Protein AF-A0A7S4CKD8-F1 (afdb_monomer)

Foldseek 3Di:
DVVVVVVVLVPDPLVVQLVVLVVPDDPDDALLLVLLSVLLVVLVVDFALEEEEEDAPQPSLVSNLSSRHNAAYEYEYQDVVNQVVQVVGPRYHYDHDVDLADDPPDDPDDDPPDNPPPPPDDDDDDPVVSVVVSVLSSLVVCVVVVSDDQFGKYWYWADPCPDDPDGRRNDIDIDGHD

Nearest PDB structures (foldseek):
  6wp6-assembly1_C-2  TM=9.379E-01  e=6.623E-12  Homo sapiens
  3ma8-assembly1_B-2  TM=9.563E-01  e=5.735E-11  Cryptosporidium parvum Iowa II
  7z4n-assembly1_A  TM=9.437E-01  e=1.130E-10  Plasmodium falciparum 3D7
  3hqo-assembly1_K  TM=9.126E-01  e=6.100E-11  Leishmania mexicana
  3srk-assembly1_B-2  TM=8.610E-01  e=1.279E-10  Leishmania mexicana

Solvent-accessible surface area (backbone atoms only — not comparable to full-atom values): 10576 Å² total; per-residue (Å²): 111,67,67,61,51,53,55,55,57,73,72,49,63,34,68,64,52,26,52,53,51,60,71,70,50,72,82,83,69,53,64,34,47,50,46,24,53,47,55,45,49,49,57,72,76,48,86,47,33,32,35,40,35,52,42,90,82,49,61,56,61,50,40,34,46,71,42,40,55,87,49,48,29,41,33,41,26,65,47,73,69,45,44,61,57,38,58,76,41,74,64,42,44,58,43,83,34,92,39,73,82,50,88,75,92,75,78,80,95,80,85,92,77,72,86,78,76,69,86,77,81,85,82,89,83,59,76,72,62,28,54,55,52,45,52,52,52,50,53,51,51,34,41,76,71,66,56,38,57,75,69,34,32,31,40,37,39,29,48,84,66,90,77,74,90,64,92,51,45,72,42,79,46,81,44,68,38,116

InterPro domains:
  IPR001697 Pyruvate kinase [PTHR11817] (1-156)
  IPR015795 Pyruvate kinase, C-terminal [PF02887] (33-161)
  IPR036918 Pyruvate kinase, C-terminal domain superfamily [G3DSA:3.40.1380.20] (1-178)
  IPR036918 Pyruvate kinase, C-terminal domain superfamily [SSF52935] (22-177)

Secondary structure (DSSP, 8-state):
-HHHHHHHHHT--HHHHHHHHHHHSPSSPPHHHHHHHHHHHHHHHS-EEEEEEE-SSSHHHHHHHHT--SS-EEEEES-HHHHHHHTTSTTEEEEE-SSTT-------S--SS-TTSSSS----S-HHHHHHHHHHHHHHHHHHTTS--TT-EEEEEE-S-TTSSS----EEEEEE--

pLDDT: mean 79.97, std 19.88, range [31.14, 96.25]

Sequence (178 aa):
MADVAHEAESLAQNEAIWRYMKDSTPRPVTSTEAMASSAVALSFDDEFGMIVVISETGDTERFVAKYRPRIPVLIVTDQPYIYRQAVFRKGLRPMLVDSFGATLADKGASFMGDLKAMRRKSSMGGQQLKVNTVLQSACREGKELSLVKPGDKVIAIYDSDLSDGVEEATTLRVITVE

Radius of gyration: 16.49 Å; Cα contacts (8 Å, |Δi|>4): 262; chains: 1; bounding box: 41×39×45 Å

Organism: NCBI:txid73025

Structure (mmCIF, N/CA/C/O backbone):
data_AF-A0A7S4CKD8-F1
#
_entry.id   AF-A0A7S4CKD8-F1
#
loop_
_atom_site.group_PDB
_atom_site.id
_atom_site.type_symbol
_atom_site.label_atom_id
_atom_site.label_alt_id
_atom_site.label_comp_id
_atom_site.label_asym_id
_atom_site.label_entity_id
_atom_site.label_seq_id
_atom_site.pdbx_PDB_ins_code
_atom_site.Cartn_x
_atom_site.Cartn_y
_atom_site.Cartn_z
_atom_site.occupancy
_atom_site.B_iso_or_equiv
_atom_site.auth_seq_id
_atom_site.auth_comp_id
_atom_site.auth_asym_id
_atom_site.auth_atom_id
_atom_site.pdbx_PDB_model_num
ATOM 1 N N . MET A 1 1 ? -24.899 -1.300 0.437 1.00 87.38 1 MET A N 1
ATOM 2 C CA . MET A 1 1 ? -23.681 -2.150 0.432 1.00 87.38 1 MET A CA 1
ATOM 3 C C . MET A 1 1 ? -22.444 -1.343 0.804 1.00 87.38 1 MET A C 1
ATOM 5 O O . MET A 1 1 ? -21.742 -1.787 1.698 1.00 87.38 1 MET A O 1
ATOM 9 N N . ALA A 1 2 ? -22.204 -0.177 0.189 1.00 90.25 2 ALA A N 1
ATOM 10 C CA . ALA A 1 2 ? -21.056 0.679 0.514 1.00 90.25 2 ALA A CA 1
ATOM 11 C C . ALA A 1 2 ? -20.988 1.081 2.003 1.00 90.25 2 ALA A C 1
ATOM 13 O O . ALA A 1 2 ? -19.959 0.862 2.627 1.00 90.25 2 ALA A O 1
ATOM 14 N N . ASP A 1 3 ? -22.092 1.550 2.593 1.00 94.75 3 ASP A N 1
ATOM 15 C CA . ASP A 1 3 ? -22.102 1.999 4.000 1.00 94.75 3 ASP A CA 1
ATOM 16 C C . ASP A 1 3 ? -21.787 0.865 4.982 1.00 94.75 3 ASP A C 1
ATOM 18 O O . ASP A 1 3 ? -20.996 1.019 5.903 1.00 94.75 3 ASP A O 1
ATOM 22 N N . VAL A 1 4 ? -22.340 -0.325 4.729 1.00 95.81 4 VAL A N 1
ATOM 23 C CA . VAL A 1 4 ? -22.068 -1.520 5.542 1.00 95.81 4 VAL A CA 1
ATOM 24 C C . VAL A 1 4 ? -20.593 -1.915 5.457 1.00 95.81 4 VAL A C 1
ATOM 26 O O . VAL A 1 4 ? -20.004 -2.295 6.464 1.00 95.81 4 VAL A O 1
ATOM 29 N N . ALA A 1 5 ? -19.990 -1.821 4.268 1.00 91.38 5 ALA A N 1
ATOM 30 C CA . ALA A 1 5 ? -18.566 -2.087 4.098 1.00 91.38 5 ALA A CA 1
ATOM 31 C C . ALA A 1 5 ? -17.714 -1.042 4.829 1.00 91.38 5 ALA A C 1
ATOM 33 O O . ALA A 1 5 ? -16.760 -1.417 5.500 1.00 91.38 5 ALA A O 1
ATOM 34 N N . HIS A 1 6 ? -18.089 0.237 4.763 1.00 90.50 6 HIS A N 1
ATOM 35 C CA . HIS A 1 6 ? -17.386 1.308 5.464 1.00 90.50 6 HIS A CA 1
ATOM 36 C C . HIS A 1 6 ? -17.388 1.103 6.988 1.00 90.50 6 HIS A C 1
ATOM 38 O O . HIS A 1 6 ? -16.331 1.138 7.616 1.00 90.50 6 HIS A O 1
ATOM 44 N N . GLU A 1 7 ? -18.549 0.794 7.571 1.00 93.62 7 GLU A N 1
ATOM 45 C CA . GLU A 1 7 ? -18.669 0.506 9.006 1.00 93.62 7 GLU A CA 1
ATOM 46 C C . GLU A 1 7 ? -17.885 -0.751 9.408 1.00 93.62 7 GLU A C 1
ATOM 48 O O . GLU A 1 7 ? -17.152 -0.759 10.399 1.00 93.62 7 GLU A O 1
ATOM 53 N N . ALA A 1 8 ? -17.968 -1.814 8.602 1.00 92.25 8 ALA A N 1
ATOM 54 C CA . ALA A 1 8 ? -17.211 -3.039 8.844 1.00 92.25 8 ALA A CA 1
ATOM 55 C C . ALA A 1 8 ? -15.690 -2.810 8.782 1.00 92.25 8 ALA A C 1
ATOM 57 O O . ALA A 1 8 ? -14.936 -3.433 9.531 1.00 92.25 8 ALA A O 1
ATOM 58 N N . GLU A 1 9 ? -15.224 -1.921 7.903 1.00 88.75 9 GLU A N 1
ATOM 59 C CA . GLU A 1 9 ? -13.812 -1.560 7.793 1.00 88.75 9 GLU A CA 1
ATOM 60 C C . GLU A 1 9 ? -13.323 -0.711 8.966 1.00 88.75 9 GLU A C 1
ATOM 62 O O . GLU A 1 9 ? -12.199 -0.923 9.421 1.00 88.75 9 GLU A O 1
ATOM 67 N N . SER A 1 10 ? -14.167 0.184 9.484 1.00 87.81 10 SER A N 1
ATOM 68 C CA . SER A 1 10 ? -13.874 1.016 10.657 1.00 87.81 10 SER A CA 1
ATOM 69 C C . SER A 1 10 ? -13.661 0.183 11.928 1.00 87.81 10 SER A C 1
ATOM 71 O O . SER A 1 10 ? -12.806 0.491 12.757 1.00 87.81 10 SER A O 1
ATOM 73 N N . LEU A 1 11 ? -14.392 -0.930 12.052 1.00 91.06 11 LEU A N 1
ATOM 74 C CA . LEU A 1 11 ? -14.300 -1.854 13.187 1.00 91.06 11 LEU A CA 1
ATOM 75 C C . LEU A 1 11 ? -13.180 -2.900 13.051 1.00 91.06 11 LEU A C 1
ATOM 77 O O . LEU A 1 11 ? -12.908 -3.644 13.998 1.00 91.06 11 LEU A O 1
ATOM 81 N N . ALA A 1 12 ? -12.530 -2.999 11.889 1.00 89.19 12 ALA A N 1
ATOM 82 C CA . ALA A 1 12 ? -11.516 -4.017 11.647 1.00 89.19 12 ALA A CA 1
ATOM 83 C C . ALA A 1 12 ? -10.226 -3.742 12.441 1.00 89.19 12 ALA A C 1
ATOM 85 O O . ALA A 1 12 ? -9.605 -2.685 12.325 1.00 89.19 12 ALA A O 1
ATOM 86 N N . GLN A 1 13 ? -9.755 -4.742 13.191 1.00 92.25 13 GLN A N 1
ATOM 87 C CA . GLN A 1 13 ? -8.484 -4.681 13.922 1.00 92.25 13 GLN A CA 1
ATOM 88 C C . GLN A 1 13 ? -7.288 -4.903 12.978 1.00 92.25 13 GLN A C 1
ATOM 90 O O . GLN A 1 13 ? -6.647 -5.955 12.992 1.00 92.25 13 GLN A O 1
ATOM 95 N N . ASN A 1 14 ? -6.992 -3.908 12.135 1.00 92.19 14 ASN A N 1
ATOM 96 C CA . ASN A 1 14 ? -5.958 -3.998 11.094 1.00 92.19 14 ASN A CA 1
ATOM 97 C C . ASN A 1 14 ? -4.566 -4.348 11.652 1.00 92.19 14 ASN A C 1
ATOM 99 O O . ASN A 1 14 ? -3.839 -5.123 11.041 1.00 92.19 14 ASN A O 1
ATOM 103 N N . GLU A 1 15 ? -4.221 -3.857 12.842 1.00 93.25 15 GLU A N 1
ATOM 104 C CA . GLU A 1 15 ? -2.929 -4.124 13.486 1.00 93.25 15 GLU A CA 1
ATOM 105 C C . GLU A 1 15 ? -2.762 -5.605 13.878 1.00 93.25 15 GLU A C 1
ATOM 107 O O . GLU A 1 15 ? -1.714 -6.209 13.644 1.00 93.25 15 GLU A O 1
ATOM 112 N N . ALA A 1 16 ? -3.813 -6.227 14.424 1.00 94.75 16 ALA A N 1
ATOM 113 C CA . ALA A 1 16 ? -3.809 -7.652 14.755 1.00 94.75 16 ALA A CA 1
ATOM 114 C C . ALA A 1 16 ? -3.737 -8.517 13.487 1.00 94.75 16 ALA A C 1
ATOM 116 O O . ALA A 1 16 ? -2.989 -9.496 13.443 1.00 94.75 16 ALA A O 1
ATOM 117 N N . ILE A 1 17 ? -4.466 -8.120 12.437 1.00 94.06 17 ILE A N 1
ATOM 118 C CA . ILE A 1 17 ? -4.430 -8.785 11.129 1.00 94.06 17 ILE A CA 1
ATOM 119 C C . ILE A 1 17 ? -3.023 -8.704 10.531 1.00 94.06 17 ILE A C 1
ATOM 121 O O . ILE A 1 17 ? -2.496 -9.717 10.079 1.00 94.06 17 ILE A O 1
ATOM 125 N N . TRP A 1 18 ? -2.392 -7.530 10.561 1.00 95.44 18 TRP A N 1
ATOM 126 C CA . TRP A 1 18 ? -1.032 -7.341 10.067 1.00 95.44 18 TRP A CA 1
ATOM 127 C C . TRP A 1 18 ? -0.026 -8.250 10.781 1.00 95.44 18 TRP A C 1
ATOM 129 O O . TRP A 1 18 ? 0.727 -8.956 10.108 1.00 95.44 18 TRP A O 1
ATOM 139 N N . ARG A 1 19 ? -0.053 -8.293 12.123 1.00 95.62 19 ARG A N 1
ATOM 140 C CA . ARG A 1 19 ? 0.822 -9.176 12.917 1.00 95.62 19 ARG A CA 1
ATOM 141 C C . ARG A 1 19 ? 0.645 -10.638 12.518 1.00 95.62 19 ARG A C 1
ATOM 143 O O . ARG A 1 19 ? 1.618 -11.303 12.180 1.00 95.62 19 ARG A O 1
ATOM 150 N N . TYR A 1 20 ? -0.601 -11.102 12.454 1.00 96.25 20 TYR A N 1
ATOM 151 C CA . TYR A 1 20 ? -0.917 -12.472 12.053 1.00 96.25 20 TYR A CA 1
ATOM 152 C C . TYR A 1 20 ? -0.426 -12.802 10.632 1.00 96.25 20 TYR A C 1
ATOM 154 O O . TYR A 1 20 ? 0.161 -13.861 10.393 1.00 96.25 20 TYR A O 1
ATOM 162 N N . MET A 1 21 ? -0.624 -11.889 9.678 1.00 95.19 21 MET A N 1
ATOM 163 C CA . MET A 1 21 ? -0.157 -12.066 8.300 1.00 95.19 21 MET A CA 1
ATOM 164 C C . MET A 1 21 ? 1.372 -12.099 8.221 1.00 95.19 21 MET A C 1
ATOM 166 O O . MET A 1 21 ? 1.921 -12.891 7.465 1.00 95.19 21 MET A O 1
ATOM 170 N N . LYS A 1 22 ? 2.069 -11.276 9.009 1.00 94.25 22 LYS A N 1
ATOM 171 C CA . LYS A 1 22 ? 3.536 -11.243 9.058 1.00 94.25 22 LYS A CA 1
ATOM 172 C C . LYS A 1 22 ? 4.132 -12.493 9.714 1.00 94.25 22 LYS A C 1
ATOM 174 O O . LYS A 1 22 ? 5.155 -12.998 9.255 1.00 94.25 22 LYS A O 1
ATOM 179 N N . ASP A 1 23 ? 3.488 -13.029 10.743 1.00 95.25 23 ASP A N 1
ATOM 180 C CA . ASP A 1 23 ? 3.958 -14.243 11.419 1.00 95.25 23 ASP A CA 1
ATOM 181 C C . ASP A 1 23 ? 3.694 -15.513 10.599 1.00 95.25 23 ASP A C 1
ATOM 183 O O . ASP A 1 23 ? 4.484 -16.454 10.639 1.00 95.25 23 ASP A O 1
ATOM 187 N N . SER A 1 24 ? 2.618 -15.529 9.806 1.00 95.69 24 SER A N 1
ATOM 188 C CA . SER A 1 24 ? 2.280 -16.648 8.915 1.00 95.69 24 SER A CA 1
ATOM 189 C C . SER A 1 24 ? 3.055 -16.654 7.593 1.00 95.69 24 SER A C 1
ATOM 191 O O . SER A 1 24 ? 2.992 -17.642 6.857 1.00 95.69 24 SER A O 1
ATOM 193 N N . THR A 1 25 ? 3.802 -15.592 7.266 1.00 94.31 25 THR A N 1
ATOM 194 C CA . THR A 1 25 ? 4.612 -15.571 6.042 1.00 94.31 25 THR A CA 1
ATOM 195 C C . THR A 1 25 ? 5.861 -16.451 6.134 1.00 94.31 25 THR A C 1
ATOM 197 O O . THR A 1 25 ? 6.635 -16.312 7.085 1.00 94.31 25 THR A O 1
ATOM 200 N N . PRO A 1 26 ? 6.106 -17.329 5.138 1.00 92.69 26 PRO A N 1
ATOM 201 C CA . PRO A 1 26 ? 7.317 -18.137 5.092 1.00 92.69 26 PRO A CA 1
ATOM 202 C C . PRO A 1 26 ? 8.546 -17.243 4.889 1.00 92.69 26 PRO A C 1
ATOM 204 O O . PRO A 1 26 ? 8.503 -16.261 4.152 1.00 92.69 26 PRO A O 1
ATOM 207 N N . ARG A 1 27 ? 9.653 -17.591 5.551 1.00 92.81 27 ARG A N 1
ATOM 208 C CA . ARG A 1 27 ? 10.937 -16.881 5.449 1.00 92.81 27 ARG A CA 1
ATOM 209 C C . ARG A 1 27 ? 11.884 -17.682 4.544 1.00 92.81 27 ARG A C 1
ATOM 211 O O . ARG A 1 27 ? 11.888 -18.908 4.663 1.00 92.81 27 ARG A O 1
ATOM 218 N N . PRO A 1 28 ? 12.712 -17.043 3.697 1.00 92.44 28 PRO A N 1
ATOM 219 C CA . PRO A 1 28 ? 12.948 -15.599 3.568 1.00 92.44 28 PRO A CA 1
ATOM 220 C C . PRO A 1 28 ? 11.877 -14.871 2.737 1.00 92.44 28 PRO A C 1
ATOM 222 O O . PRO A 1 28 ? 11.323 -15.437 1.800 1.00 92.44 28 PRO A O 1
ATOM 225 N N . VAL A 1 29 ? 11.611 -13.609 3.082 1.00 91.75 29 VAL A N 1
ATOM 226 C CA . VAL A 1 29 ? 10.707 -12.726 2.323 1.00 91.75 29 VAL A CA 1
ATOM 227 C C . VAL A 1 29 ? 11.458 -12.016 1.196 1.00 91.75 29 VAL A C 1
ATOM 229 O O . VAL A 1 29 ? 12.668 -11.802 1.292 1.00 91.75 29 VAL A O 1
ATOM 232 N N . THR A 1 30 ? 10.737 -11.642 0.139 1.00 91.19 30 THR A N 1
ATOM 233 C CA . THR A 1 30 ? 11.280 -10.820 -0.957 1.00 91.19 30 THR A CA 1
ATOM 234 C C . THR A 1 30 ? 11.525 -9.378 -0.496 1.00 91.19 30 THR A C 1
ATOM 236 O O . THR A 1 30 ? 10.930 -8.929 0.486 1.00 91.19 30 THR A O 1
ATOM 239 N N . SER A 1 31 ? 12.402 -8.641 -1.186 1.00 89.94 31 SER A N 1
ATOM 240 C CA . SER A 1 31 ? 12.687 -7.225 -0.895 1.00 89.94 31 SER A CA 1
ATOM 241 C C . SER A 1 31 ? 11.413 -6.375 -0.955 1.00 89.94 31 SER A C 1
ATOM 243 O O . SER A 1 31 ? 11.102 -5.658 -0.005 1.00 89.94 31 SER A O 1
ATOM 245 N N . THR A 1 32 ? 10.618 -6.547 -2.012 1.00 90.81 32 THR A N 1
ATOM 246 C CA . THR A 1 32 ? 9.318 -5.887 -2.208 1.00 90.81 32 THR A CA 1
ATOM 247 C C . THR A 1 32 ? 8.344 -6.162 -1.067 1.00 90.81 32 THR A C 1
ATOM 249 O O . THR A 1 32 ? 7.731 -5.241 -0.524 1.00 90.81 32 THR A O 1
ATOM 252 N N . GLU A 1 33 ? 8.226 -7.421 -0.646 1.00 92.88 33 GLU A N 1
ATOM 253 C CA . GLU A 1 33 ? 7.362 -7.817 0.464 1.00 92.88 33 GLU A CA 1
ATOM 254 C C . GLU A 1 33 ? 7.853 -7.269 1.810 1.00 92.88 33 GLU A C 1
ATOM 256 O O . GLU A 1 33 ? 7.046 -6.795 2.614 1.00 92.88 33 GLU A O 1
ATOM 261 N N . ALA A 1 34 ? 9.168 -7.277 2.051 1.00 93.12 34 ALA A N 1
ATOM 262 C CA . ALA A 1 34 ? 9.765 -6.702 3.253 1.00 93.12 34 ALA A CA 1
ATOM 263 C C . ALA A 1 34 ? 9.501 -5.190 3.344 1.00 93.12 34 ALA A C 1
ATOM 265 O O . ALA A 1 34 ? 9.157 -4.679 4.415 1.00 93.12 34 ALA A O 1
ATOM 266 N N . MET A 1 35 ? 9.595 -4.483 2.217 1.00 93.44 35 MET A N 1
ATOM 267 C CA . MET A 1 35 ? 9.328 -3.047 2.116 1.00 93.44 35 MET A CA 1
ATOM 268 C C . MET A 1 35 ? 7.849 -2.727 2.313 1.00 93.44 35 MET A C 1
ATOM 270 O O . MET A 1 35 ? 7.512 -1.855 3.114 1.00 93.44 35 MET A O 1
ATOM 274 N N . ALA A 1 36 ? 6.956 -3.493 1.684 1.00 93.75 36 ALA A N 1
ATOM 275 C CA . ALA A 1 36 ? 5.518 -3.376 1.898 1.00 93.75 36 ALA A CA 1
ATOM 276 C C . ALA A 1 36 ? 5.134 -3.643 3.363 1.00 93.75 36 ALA A C 1
ATOM 278 O O . ALA A 1 36 ? 4.382 -2.870 3.959 1.00 93.75 36 ALA A O 1
ATOM 279 N N . SER A 1 37 ? 5.692 -4.691 3.983 1.00 94.56 37 SER A N 1
ATOM 280 C CA . SER A 1 37 ? 5.460 -4.979 5.403 1.00 94.56 37 SER A CA 1
ATOM 281 C C . SER A 1 37 ? 5.935 -3.841 6.302 1.00 94.56 37 SER A C 1
ATOM 283 O O . SER A 1 37 ? 5.312 -3.613 7.340 1.00 94.56 37 SER A O 1
ATOM 285 N N . SER A 1 38 ? 7.042 -3.188 5.952 1.00 94.25 38 SER A N 1
ATOM 286 C CA . SER A 1 38 ? 7.630 -2.101 6.739 1.00 94.25 38 SER A CA 1
ATOM 287 C C . SER A 1 38 ? 6.836 -0.806 6.584 1.00 94.25 38 SER A C 1
ATOM 289 O O . SER A 1 38 ? 6.566 -0.140 7.575 1.00 94.25 38 SER A O 1
ATOM 291 N N . ALA A 1 39 ? 6.364 -0.491 5.377 1.00 94.56 39 ALA A N 1
ATOM 292 C CA . ALA A 1 39 ? 5.480 0.648 5.142 1.00 94.56 39 ALA A CA 1
ATOM 293 C C . ALA A 1 39 ? 4.158 0.525 5.911 1.00 94.56 39 ALA A C 1
ATOM 295 O O . ALA A 1 39 ? 3.696 1.489 6.518 1.00 94.56 39 ALA A O 1
ATOM 296 N N . VAL A 1 40 ? 3.567 -0.672 5.944 1.00 94.94 40 VAL A N 1
ATOM 297 C CA . VAL A 1 40 ? 2.355 -0.904 6.738 1.00 94.94 40 VAL A CA 1
ATOM 298 C C . VAL A 1 40 ? 2.651 -0.852 8.241 1.00 94.94 40 VAL A C 1
ATOM 300 O O . VAL A 1 40 ? 1.837 -0.314 8.984 1.00 94.94 40 VAL A O 1
ATOM 303 N N . ALA A 1 41 ? 3.820 -1.315 8.695 1.00 94.69 41 ALA A N 1
ATOM 304 C CA . ALA A 1 41 ? 4.233 -1.163 10.094 1.00 94.69 41 ALA A CA 1
ATOM 305 C C . ALA A 1 41 ? 4.298 0.316 10.510 1.00 94.69 41 ALA A C 1
ATOM 307 O O . ALA A 1 41 ? 3.684 0.697 11.500 1.00 94.69 41 ALA A O 1
ATOM 308 N N . LEU A 1 42 ? 4.931 1.158 9.686 1.00 93.94 42 LEU A N 1
ATOM 309 C CA . LEU A 1 42 ? 5.011 2.599 9.932 1.00 93.94 42 LEU A CA 1
ATOM 310 C C . LEU A 1 42 ? 3.625 3.243 10.036 1.00 93.94 42 LEU A C 1
ATOM 312 O O . LEU A 1 42 ? 3.421 4.100 10.886 1.00 93.94 42 LEU A O 1
ATOM 316 N N . SER A 1 43 ? 2.649 2.789 9.240 1.00 92.06 43 SER A N 1
ATOM 317 C CA . SER A 1 43 ? 1.268 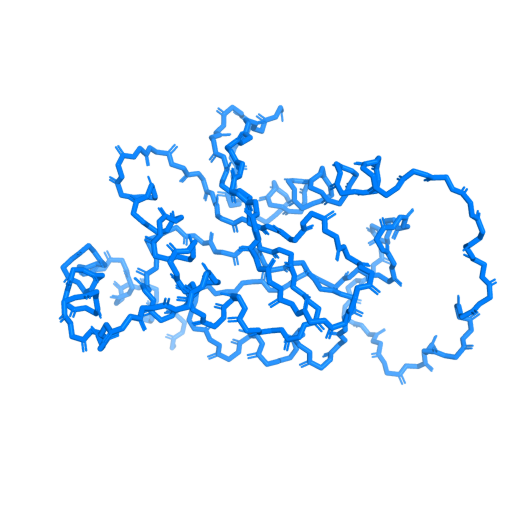3.289 9.333 1.00 92.06 43 SER A CA 1
ATOM 318 C C . SER A 1 43 ? 0.577 3.017 10.677 1.00 92.06 43 SER A C 1
ATOM 320 O O . SER A 1 43 ? -0.458 3.620 10.955 1.00 92.06 43 SER A O 1
ATOM 322 N N . PHE A 1 44 ? 1.113 2.098 11.488 1.00 92.44 44 PHE A N 1
ATOM 323 C CA . PHE A 1 44 ? 0.649 1.845 12.852 1.00 92.44 44 PHE A CA 1
ATOM 324 C C . PHE A 1 44 ? 1.464 2.597 13.909 1.00 92.44 44 PHE A C 1
ATOM 326 O O . PHE A 1 44 ? 0.920 2.889 14.971 1.00 92.44 44 PHE A O 1
ATOM 333 N N . ASP A 1 45 ? 2.735 2.897 13.629 1.00 91.12 45 ASP A N 1
ATOM 334 C CA . ASP A 1 45 ? 3.647 3.536 14.583 1.00 91.12 45 ASP A CA 1
ATOM 335 C C . ASP A 1 45 ? 3.390 5.046 14.739 1.00 91.12 45 ASP A C 1
ATOM 337 O O . ASP A 1 45 ? 3.550 5.584 15.833 1.00 91.12 45 ASP A O 1
ATOM 341 N N . ASP A 1 46 ? 3.004 5.734 13.660 1.00 90.06 46 ASP A N 1
ATOM 342 C CA . ASP A 1 46 ? 2.774 7.186 13.642 1.00 90.06 46 ASP A CA 1
ATOM 343 C C . ASP A 1 46 ? 1.517 7.548 12.829 1.00 90.06 46 ASP A C 1
ATOM 345 O O . ASP A 1 46 ? 0.971 6.738 12.074 1.00 90.06 46 ASP A O 1
ATOM 349 N N . GLU A 1 47 ? 1.048 8.785 12.978 1.00 88.75 47 GLU A N 1
ATOM 350 C CA . GLU A 1 47 ? -0.098 9.308 12.236 1.00 88.75 47 GLU A CA 1
ATOM 351 C C . GLU A 1 47 ? 0.318 9.690 10.808 1.00 88.75 47 GLU A C 1
ATOM 353 O O . GLU A 1 47 ? 0.830 10.778 10.531 1.00 88.75 47 GLU A O 1
ATOM 358 N N . PHE A 1 48 ? 0.085 8.764 9.881 1.00 92.31 48 PHE A N 1
ATOM 359 C CA . PHE A 1 48 ? 0.224 8.984 8.444 1.00 92.31 48 PHE A CA 1
ATOM 360 C C . PHE A 1 48 ? -1.147 9.180 7.790 1.00 92.31 48 PHE A C 1
ATOM 362 O O . PHE A 1 48 ? -2.114 8.507 8.136 1.00 92.31 48 PHE A O 1
ATOM 369 N N . GLY A 1 49 ? -1.231 10.072 6.804 1.00 90.38 49 GLY A N 1
ATOM 370 C CA . GLY A 1 49 ? -2.467 10.315 6.056 1.00 90.38 49 GLY A CA 1
ATOM 371 C C . GLY A 1 49 ? -2.724 9.270 4.966 1.00 90.38 49 GLY A C 1
ATOM 372 O O . GLY A 1 49 ? -3.850 8.812 4.784 1.00 90.38 49 GLY A O 1
ATOM 373 N N . MET A 1 50 ? -1.681 8.862 4.235 1.00 93.12 50 MET A N 1
ATOM 374 C CA . MET A 1 50 ? -1.789 7.840 3.187 1.00 93.12 50 MET A CA 1
ATOM 375 C C . MET A 1 50 ? -0.458 7.132 2.911 1.00 93.12 50 MET A C 1
ATOM 377 O O . MET A 1 50 ? 0.615 7.618 3.283 1.00 93.12 50 MET A O 1
ATOM 381 N N . ILE A 1 51 ? -0.536 6.008 2.195 1.00 94.94 51 ILE A N 1
ATOM 382 C CA . ILE A 1 51 ? 0.616 5.366 1.546 1.00 94.94 51 ILE A CA 1
ATOM 383 C C . ILE A 1 51 ? 0.518 5.623 0.043 1.00 94.94 51 ILE A C 1
ATOM 385 O O . ILE A 1 51 ? -0.513 5.346 -0.555 1.00 94.94 51 ILE A O 1
ATOM 389 N N . VAL A 1 52 ? 1.585 6.113 -0.572 1.00 93.81 52 VAL A N 1
ATOM 390 C CA . VAL A 1 52 ? 1.743 6.241 -2.020 1.00 93.81 52 VAL A CA 1
ATOM 391 C C . VAL A 1 52 ? 2.623 5.095 -2.505 1.00 93.81 52 VAL A C 1
ATOM 393 O O . VAL A 1 52 ? 3.735 4.913 -2.015 1.00 93.81 52 VAL A O 1
ATOM 396 N N . VAL A 1 53 ? 2.142 4.324 -3.472 1.00 92.25 53 VAL A N 1
ATOM 397 C CA . VAL A 1 53 ? 2.891 3.232 -4.101 1.00 92.25 53 VAL A CA 1
ATOM 398 C C . VAL A 1 53 ? 3.010 3.529 -5.583 1.00 92.25 53 VAL A C 1
ATOM 400 O O . VAL A 1 53 ? 1.995 3.689 -6.251 1.00 92.25 53 VAL A O 1
ATOM 403 N N . ILE A 1 54 ? 4.228 3.599 -6.104 1.00 88.75 54 ILE A N 1
ATOM 404 C CA . ILE A 1 54 ? 4.469 3.691 -7.546 1.00 88.75 54 ILE A CA 1
ATOM 405 C C . ILE A 1 54 ? 4.770 2.279 -8.049 1.00 88.75 54 ILE A C 1
ATOM 407 O O . ILE A 1 54 ? 5.690 1.645 -7.537 1.00 88.75 54 ILE A O 1
ATOM 411 N N . SER A 1 55 ? 3.976 1.777 -9.000 1.00 85.00 55 SER A N 1
ATOM 412 C CA . SER A 1 55 ? 4.065 0.390 -9.480 1.00 85.00 55 SER A CA 1
ATOM 413 C C . SER A 1 55 ? 3.837 0.287 -10.994 1.00 85.00 55 SER A C 1
ATOM 415 O O . SER A 1 55 ? 2.896 0.879 -11.534 1.00 85.00 55 SER A O 1
ATOM 417 N N . GLU A 1 56 ? 4.692 -0.486 -11.673 1.00 81.81 56 GLU A N 1
ATOM 418 C CA . GLU A 1 56 ? 4.662 -0.723 -13.131 1.00 81.81 56 GLU A CA 1
ATOM 419 C C . GLU A 1 56 ? 4.136 -2.114 -13.513 1.00 81.81 56 GLU A C 1
ATOM 421 O O . GLU A 1 56 ? 3.708 -2.335 -14.646 1.00 81.81 56 GLU A O 1
ATOM 426 N N . THR A 1 57 ? 4.156 -3.066 -12.578 1.00 82.69 57 THR A N 1
ATOM 427 C CA . THR A 1 57 ? 3.718 -4.463 -12.741 1.00 82.69 57 THR A CA 1
ATOM 428 C C . THR A 1 57 ? 2.577 -4.838 -11.790 1.00 82.69 57 THR A C 1
ATOM 430 O O . THR A 1 57 ? 1.776 -5.715 -12.117 1.00 82.69 57 THR A O 1
ATOM 433 N N . GLY A 1 58 ? 2.425 -4.131 -10.663 1.00 83.62 58 GLY A N 1
ATOM 434 C CA . GLY A 1 58 ? 1.323 -4.313 -9.714 1.00 83.62 58 GLY A CA 1
ATOM 435 C C . GLY A 1 58 ? 1.603 -5.332 -8.604 1.00 83.62 58 GLY A C 1
ATOM 436 O O . GLY A 1 58 ? 0.660 -5.785 -7.937 1.00 83.62 58 GLY A O 1
ATOM 437 N N . ASP A 1 59 ? 2.869 -5.711 -8.400 1.00 88.31 59 ASP A N 1
ATOM 438 C CA . ASP A 1 59 ? 3.290 -6.627 -7.334 1.00 88.31 59 ASP A CA 1
ATOM 439 C C . ASP A 1 59 ? 3.466 -5.912 -5.988 1.00 88.31 59 ASP A C 1
ATOM 441 O O . ASP A 1 59 ? 2.982 -6.398 -4.961 1.00 88.31 59 ASP A O 1
ATOM 445 N N . THR A 1 60 ? 4.061 -4.717 -5.972 1.00 90.69 60 THR A N 1
ATOM 446 C CA . THR A 1 60 ? 4.293 -3.961 -4.728 1.00 90.69 60 THR A CA 1
ATOM 447 C C . THR A 1 60 ? 2.981 -3.642 -4.010 1.00 90.69 60 THR A C 1
ATOM 449 O O . THR A 1 60 ? 2.804 -3.932 -2.824 1.00 90.69 60 THR A O 1
ATOM 452 N N . GLU A 1 61 ? 2.002 -3.118 -4.744 1.00 91.81 61 GLU A N 1
ATOM 453 C CA . GLU A 1 61 ? 0.677 -2.790 -4.211 1.00 91.81 61 GLU A CA 1
ATOM 454 C C . GLU A 1 61 ? -0.078 -4.036 -3.699 1.00 91.81 61 GLU A C 1
ATOM 456 O O . GLU A 1 61 ? -0.853 -3.957 -2.743 1.00 91.81 61 GLU A O 1
ATOM 461 N N . ARG A 1 62 ? 0.178 -5.215 -4.290 1.00 92.69 62 ARG A N 1
ATOM 462 C CA . ARG A 1 62 ? -0.409 -6.489 -3.859 1.00 92.69 62 ARG A CA 1
ATOM 463 C C . ARG A 1 62 ? 0.108 -6.879 -2.481 1.00 92.69 62 ARG A C 1
ATOM 465 O O . ARG A 1 62 ? -0.683 -7.314 -1.641 1.00 92.69 62 ARG A O 1
ATOM 472 N N . PHE A 1 63 ? 1.409 -6.720 -2.240 1.00 93.56 63 PHE A N 1
ATOM 473 C CA . PHE A 1 63 ? 1.996 -6.967 -0.925 1.00 93.56 63 PHE A CA 1
ATOM 474 C C . PHE A 1 63 ? 1.511 -5.949 0.106 1.00 93.56 63 PHE A C 1
ATOM 476 O O . PHE A 1 63 ? 1.187 -6.336 1.226 1.00 93.56 63 PHE A O 1
ATOM 483 N N . VAL A 1 64 ? 1.343 -4.678 -0.266 1.00 94.56 64 VAL A N 1
ATOM 484 C CA . VAL A 1 64 ? 0.741 -3.684 0.638 1.00 94.56 64 VAL A CA 1
ATOM 485 C C . VAL A 1 64 ? -0.692 -4.089 1.009 1.00 94.56 64 VAL A C 1
ATOM 487 O O . VAL A 1 64 ? -1.037 -4.143 2.189 1.00 94.56 64 VAL A O 1
ATOM 490 N N . ALA A 1 65 ? -1.513 -4.488 0.033 1.00 94.44 65 ALA A N 1
ATOM 491 C CA . ALA A 1 65 ? -2.884 -4.939 0.283 1.00 94.44 65 ALA A CA 1
ATOM 492 C C . ALA A 1 65 ? -2.964 -6.213 1.140 1.00 94.44 65 ALA A C 1
ATOM 494 O O . ALA A 1 65 ? -3.883 -6.354 1.953 1.00 94.44 65 ALA A O 1
ATOM 495 N N . LYS A 1 66 ? -2.001 -7.135 0.990 1.00 94.00 66 LYS A N 1
ATOM 496 C CA . LYS A 1 66 ? -1.881 -8.350 1.814 1.00 94.00 66 LYS A CA 1
ATOM 497 C C . LYS A 1 66 ? -1.796 -8.012 3.301 1.00 94.00 66 LYS A C 1
ATOM 499 O O . LYS A 1 66 ? -2.437 -8.678 4.110 1.00 94.00 66 LYS A O 1
ATOM 504 N N . TYR A 1 67 ? -1.041 -6.974 3.643 1.00 94.69 67 TYR A N 1
ATOM 505 C CA . TYR A 1 67 ? -0.788 -6.553 5.018 1.00 94.69 67 TYR A CA 1
ATOM 506 C C . TYR A 1 67 ? -1.893 -5.677 5.627 1.00 94.69 67 TYR A C 1
ATOM 508 O O . TYR A 1 67 ? -1.816 -5.372 6.812 1.00 94.69 67 TYR A O 1
ATOM 516 N N . ARG A 1 68 ? -2.947 -5.347 4.861 1.00 92.50 68 ARG A N 1
ATOM 517 C CA . ARG A 1 68 ? -4.168 -4.655 5.325 1.00 92.50 68 ARG A CA 1
ATOM 518 C C . ARG A 1 68 ? -3.868 -3.371 6.127 1.00 92.50 68 ARG A C 1
ATOM 520 O O . ARG A 1 68 ? -4.155 -3.323 7.323 1.00 92.50 68 ARG A O 1
ATOM 527 N N . PRO A 1 69 ? -3.325 -2.323 5.485 1.00 93.00 69 PRO A N 1
ATOM 528 C CA . PRO A 1 69 ? -3.080 -1.049 6.152 1.00 93.00 69 PRO A CA 1
ATOM 529 C C . PRO A 1 69 ? -4.371 -0.436 6.705 1.00 93.00 69 PRO A C 1
ATOM 531 O O . PRO A 1 69 ? -5.459 -0.638 6.160 1.00 93.00 69 PRO A O 1
ATOM 534 N N . ARG A 1 70 ? -4.232 0.336 7.789 1.00 89.69 70 ARG A N 1
ATOM 535 C CA . ARG A 1 70 ? -5.327 1.138 8.361 1.00 89.69 70 ARG A CA 1
ATOM 536 C C . ARG A 1 70 ? -5.639 2.372 7.515 1.00 89.69 70 ARG A C 1
ATOM 538 O O . ARG A 1 70 ? -6.784 2.814 7.485 1.00 89.69 70 ARG A O 1
ATOM 545 N N . ILE A 1 71 ? -4.619 2.917 6.864 1.00 92.19 71 ILE A N 1
ATOM 546 C CA . ILE A 1 71 ? -4.689 4.139 6.064 1.00 92.19 71 ILE A CA 1
ATOM 547 C C . ILE A 1 7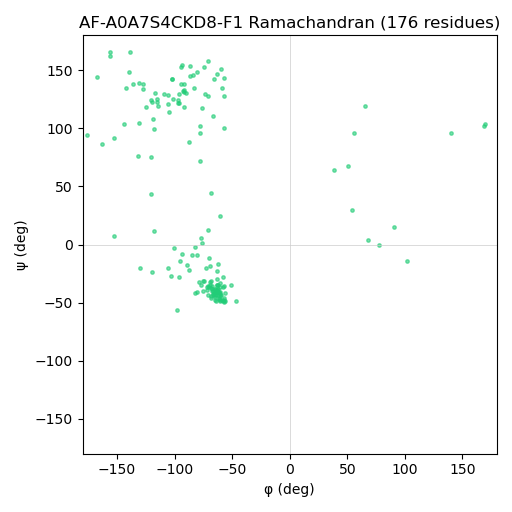1 ? -4.934 3.809 4.584 1.00 92.19 71 ILE A C 1
ATOM 549 O O . ILE A 1 71 ? -4.566 2.718 4.133 1.00 92.19 71 ILE A O 1
ATOM 553 N N . PRO A 1 72 ? -5.561 4.717 3.818 1.00 92.00 72 PRO A N 1
ATOM 554 C CA . PRO A 1 72 ? -5.770 4.521 2.390 1.00 92.00 72 PRO A CA 1
ATOM 555 C C . PRO A 1 72 ? -4.435 4.441 1.639 1.00 92.00 72 PRO A C 1
ATOM 557 O O . PRO 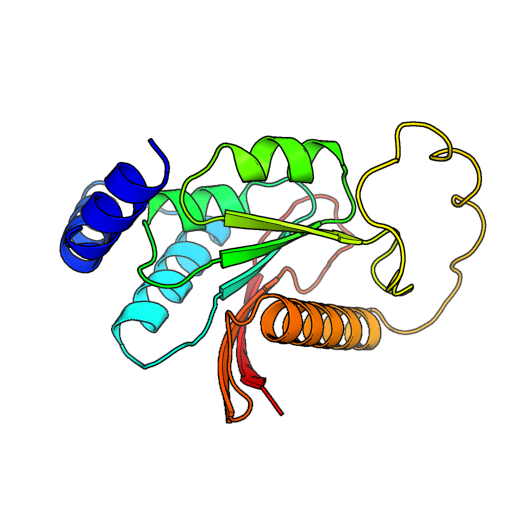A 1 72 ? -3.458 5.108 1.992 1.00 92.00 72 PRO A O 1
ATOM 560 N N . VAL A 1 73 ? -4.411 3.639 0.574 1.00 94.19 73 VAL A N 1
ATOM 561 C CA . VAL A 1 73 ? -3.233 3.475 -0.282 1.00 94.19 73 VAL A CA 1
ATOM 562 C C . VAL A 1 73 ? -3.537 4.023 -1.667 1.00 94.19 73 VAL A C 1
ATOM 564 O O . VAL A 1 73 ? -4.441 3.534 -2.341 1.00 94.19 73 VAL A O 1
ATOM 567 N N . LEU A 1 74 ? -2.777 5.023 -2.095 1.00 93.31 74 LEU A N 1
ATOM 568 C CA . LEU A 1 74 ? -2.817 5.577 -3.437 1.00 93.31 74 LEU A CA 1
ATOM 569 C C . LEU A 1 74 ? -1.780 4.855 -4.304 1.00 93.31 74 LEU A C 1
ATOM 571 O O . LEU A 1 74 ? -0.586 4.897 -4.012 1.00 93.31 74 LEU A O 1
ATOM 575 N N . ILE A 1 75 ? -2.226 4.187 -5.361 1.00 91.94 75 ILE A N 1
ATOM 576 C CA . ILE A 1 75 ? -1.334 3.565 -6.343 1.00 91.94 75 ILE A CA 1
ATOM 577 C C . ILE A 1 75 ? -1.176 4.521 -7.504 1.00 91.94 75 ILE A C 1
ATOM 579 O O . ILE A 1 75 ? -2.169 4.934 -8.089 1.00 91.94 75 ILE A O 1
ATOM 583 N N . VAL A 1 76 ? 0.054 4.797 -7.896 1.00 89.94 76 VAL A N 1
ATOM 584 C CA . VAL A 1 76 ? 0.362 5.518 -9.119 1.00 89.94 76 VAL A CA 1
ATOM 585 C C . VAL A 1 76 ? 0.893 4.525 -10.138 1.00 89.94 76 VAL A C 1
ATOM 587 O O . VAL A 1 76 ? 1.905 3.865 -9.900 1.00 89.94 76 VAL A O 1
ATOM 590 N N . THR A 1 77 ? 0.209 4.424 -11.271 1.00 86.31 77 THR A N 1
ATOM 591 C CA . THR A 1 77 ? 0.600 3.534 -12.365 1.00 86.31 77 THR A CA 1
ATOM 592 C C . THR A 1 77 ? 0.396 4.222 -13.707 1.00 86.31 77 THR A C 1
ATOM 594 O O . THR A 1 77 ? -0.510 5.038 -13.875 1.00 86.31 77 THR A O 1
ATOM 597 N N . ASP A 1 78 ? 1.236 3.893 -14.676 1.00 83.94 78 ASP A N 1
ATOM 598 C CA . ASP A 1 78 ? 1.093 4.293 -16.074 1.00 83.94 78 ASP A CA 1
ATOM 599 C C . ASP A 1 78 ? 0.258 3.291 -16.884 1.00 83.94 78 ASP A C 1
ATOM 601 O O . ASP A 1 78 ? -0.270 3.605 -17.953 1.00 83.94 78 ASP A O 1
ATOM 605 N N . GLN A 1 79 ? 0.088 2.076 -16.360 1.00 83.31 79 GLN A N 1
ATOM 606 C CA . GLN A 1 79 ? -0.554 0.993 -17.077 1.00 83.31 79 GLN A CA 1
ATOM 607 C C . GLN A 1 79 ? -2.046 0.856 -16.728 1.00 83.31 79 GLN A C 1
ATOM 609 O O . GLN A 1 79 ? -2.417 0.535 -15.592 1.00 83.31 79 GLN A O 1
ATOM 614 N N . PRO A 1 80 ? -2.959 0.955 -17.717 1.00 86.25 80 PRO A N 1
ATOM 615 C CA . PRO A 1 80 ? -4.397 0.870 -17.463 1.00 86.25 80 PRO A CA 1
ATOM 616 C C . PRO A 1 80 ? -4.857 -0.533 -17.039 1.00 86.25 80 PRO A C 1
ATOM 618 O O . PRO A 1 80 ? -5.956 -0.687 -16.501 1.00 86.25 80 PRO A O 1
ATOM 621 N N . TYR A 1 81 ? -4.065 -1.581 -17.297 1.00 88.06 81 TYR A N 1
ATOM 622 C CA . TYR A 1 81 ? -4.390 -2.925 -16.818 1.00 88.06 81 TYR A CA 1
ATOM 623 C C . TYR A 1 81 ? -4.186 -3.055 -15.304 1.00 88.06 81 TYR A C 1
ATOM 625 O O . TYR A 1 81 ? -5.042 -3.647 -14.648 1.00 88.06 81 TYR A O 1
ATOM 633 N N . ILE A 1 82 ? -3.134 -2.444 -14.753 1.00 86.38 82 ILE A N 1
ATOM 634 C CA . ILE A 1 82 ? -2.846 -2.431 -13.311 1.00 86.38 82 ILE A CA 1
ATOM 635 C C . ILE A 1 82 ? -3.894 -1.614 -12.594 1.00 86.38 82 ILE A C 1
ATOM 637 O O . ILE A 1 82 ? -4.498 -2.110 -11.652 1.00 86.38 82 ILE A O 1
ATOM 641 N N . TYR A 1 83 ? -4.214 -0.430 -13.125 1.00 89.56 83 TYR A N 1
ATOM 642 C CA . TYR A 1 83 ? -5.288 0.410 -12.604 1.00 89.56 83 TYR A CA 1
ATOM 643 C C . TYR A 1 83 ? -6.568 -0.400 -12.350 1.00 89.56 83 TYR A C 1
ATOM 645 O O . TYR A 1 83 ? -7.140 -0.359 -11.266 1.00 89.56 83 TYR A O 1
ATOM 653 N N . ARG A 1 84 ? -7.003 -1.208 -13.326 1.00 89.31 84 ARG A N 1
ATOM 654 C CA . ARG A 1 84 ? -8.210 -2.041 -13.183 1.00 89.31 84 ARG A CA 1
ATOM 655 C C . ARG A 1 84 ? -8.051 -3.171 -12.163 1.00 89.31 84 ARG A C 1
ATOM 657 O O . ARG A 1 84 ? -9.012 -3.488 -11.468 1.00 89.31 84 ARG A O 1
ATOM 664 N N . GLN A 1 85 ? -6.874 -3.789 -12.081 1.00 90.69 85 GLN A N 1
ATOM 665 C CA . GLN A 1 85 ? -6.597 -4.867 -11.123 1.00 90.69 85 GLN A CA 1
ATOM 666 C C . GLN A 1 85 ? -6.501 -4.349 -9.682 1.00 90.69 85 GLN A C 1
ATOM 668 O O . GLN A 1 85 ? -6.968 -5.011 -8.754 1.00 90.69 85 GLN A O 1
ATOM 673 N N . ALA A 1 86 ? -5.953 -3.150 -9.506 1.00 89.56 86 ALA A N 1
ATOM 674 C CA . ALA A 1 86 ? -5.807 -2.467 -8.233 1.00 89.56 86 ALA A CA 1
ATOM 675 C C . ALA A 1 86 ? -7.154 -2.197 -7.550 1.00 89.56 86 ALA A C 1
ATOM 677 O O . ALA A 1 86 ? -7.286 -2.458 -6.357 1.00 89.56 86 ALA A O 1
ATOM 678 N N . VAL A 1 87 ? -8.175 -1.765 -8.304 1.00 89.06 87 VAL A N 1
ATOM 679 C CA . VAL A 1 87 ? -9.526 -1.478 -7.767 1.00 89.06 87 VAL A CA 1
ATOM 680 C C . VAL A 1 87 ? -10.160 -2.695 -7.081 1.00 89.06 87 VAL A C 1
ATOM 682 O O . VAL A 1 87 ? -10.967 -2.542 -6.168 1.00 89.06 87 VAL A O 1
ATOM 685 N N . PHE A 1 88 ? -9.807 -3.918 -7.488 1.00 90.06 88 PHE A N 1
ATOM 686 C CA . PHE A 1 88 ? -10.357 -5.133 -6.880 1.00 90.06 88 PHE A CA 1
ATOM 687 C C . PHE A 1 88 ? -9.807 -5.402 -5.469 1.00 90.06 88 PHE A C 1
ATOM 689 O O . PHE A 1 88 ? -10.390 -6.157 -4.689 1.00 90.06 88 PHE A O 1
ATOM 696 N N . ARG A 1 89 ? -8.660 -4.814 -5.125 1.00 90.75 89 ARG A N 1
ATOM 697 C CA . ARG A 1 89 ? -7.972 -5.058 -3.860 1.00 90.75 89 ARG A CA 1
ATOM 698 C C . ARG A 1 89 ? -8.439 -4.037 -2.814 1.00 90.75 89 ARG A C 1
ATOM 700 O O . ARG A 1 89 ? -8.579 -2.850 -3.089 1.00 90.75 89 ARG A O 1
ATOM 707 N N . LYS A 1 90 ? -8.674 -4.497 -1.581 1.00 85.81 90 LYS A N 1
ATOM 708 C CA . LYS A 1 90 ? -9.177 -3.645 -0.485 1.00 85.81 90 LYS A CA 1
ATOM 709 C C . LYS A 1 90 ? -8.232 -2.470 -0.213 1.00 85.81 90 LYS A C 1
ATOM 711 O O . LYS A 1 90 ? -7.036 -2.687 -0.038 1.00 85.81 90 LYS A O 1
ATOM 716 N N . GLY A 1 91 ? -8.801 -1.274 -0.054 1.00 85.69 91 GLY A N 1
ATOM 717 C CA . GLY A 1 91 ? -8.104 -0.090 0.464 1.00 85.69 91 GLY A CA 1
ATOM 718 C C . GLY A 1 91 ? -7.182 0.607 -0.538 1.00 85.69 91 GLY A C 1
ATOM 719 O O . GLY A 1 91 ? -6.580 1.623 -0.193 1.00 85.69 91 GLY A O 1
ATOM 720 N N . LEU A 1 92 ? -7.092 0.086 -1.763 1.00 91.88 92 LEU A N 1
ATOM 721 C CA . LEU A 1 92 ? -6.285 0.649 -2.835 1.00 91.88 92 LEU A CA 1
ATOM 722 C C . LEU A 1 92 ? -7.125 1.594 -3.691 1.00 91.88 92 LEU A C 1
ATOM 724 O O . LEU A 1 92 ? -8.230 1.264 -4.124 1.00 91.88 92 LEU A O 1
ATOM 728 N N . ARG A 1 93 ? -6.578 2.777 -3.948 1.00 91.88 93 ARG A N 1
ATOM 729 C CA . ARG A 1 93 ? -7.115 3.771 -4.870 1.00 91.88 93 ARG A CA 1
ATOM 730 C C . ARG A 1 93 ? -6.085 4.010 -5.965 1.00 91.88 93 ARG A C 1
ATOM 732 O O . ARG A 1 93 ? -5.040 4.579 -5.674 1.00 91.88 93 ARG A O 1
ATOM 739 N N . PRO A 1 94 ? -6.317 3.538 -7.193 1.00 91.75 94 PRO A N 1
ATOM 740 C CA . PRO A 1 94 ? -5.367 3.755 -8.266 1.00 91.75 94 PRO A CA 1
ATOM 741 C C . PRO A 1 94 ? -5.567 5.118 -8.934 1.00 91.75 94 PRO A C 1
ATOM 743 O O . PRO A 1 94 ? -6.693 5.582 -9.108 1.00 91.75 94 PRO A O 1
ATOM 746 N N . MET A 1 95 ? -4.449 5.699 -9.350 1.00 88.25 95 MET A N 1
ATOM 747 C CA . MET A 1 95 ? -4.271 6.916 -10.129 1.00 88.25 95 MET A CA 1
ATOM 748 C C . MET A 1 95 ? -3.531 6.522 -11.408 1.00 88.25 95 MET A C 1
ATOM 750 O O . MET A 1 95 ? -2.456 5.918 -11.351 1.00 88.25 95 MET A O 1
ATOM 754 N N . LEU A 1 96 ? -4.114 6.849 -12.563 1.00 85.94 96 LEU A N 1
ATOM 755 C CA . LEU A 1 96 ? -3.490 6.604 -13.861 1.00 85.94 96 LEU A CA 1
ATOM 756 C C . LEU A 1 96 ? -2.693 7.836 -14.294 1.00 85.94 96 LEU A C 1
ATOM 758 O O . LEU A 1 96 ? -3.223 8.946 -14.296 1.00 85.94 96 LEU A O 1
ATOM 762 N N . VAL A 1 97 ? -1.444 7.638 -14.708 1.00 83.50 97 VAL A N 1
ATOM 763 C CA . VAL A 1 97 ? -0.563 8.712 -15.177 1.00 83.50 97 VAL A CA 1
ATOM 764 C C . VAL A 1 97 ? -0.056 8.382 -16.579 1.00 83.50 97 VAL A C 1
ATOM 766 O O . VAL A 1 97 ? 0.652 7.406 -16.761 1.00 83.50 97 VAL A O 1
ATOM 769 N N . ASP A 1 98 ? -0.367 9.210 -17.581 1.00 68.44 98 ASP A N 1
ATOM 770 C CA . ASP A 1 98 ? -0.020 8.920 -18.992 1.00 68.44 98 ASP A CA 1
ATOM 771 C C . ASP A 1 98 ? 1.494 8.852 -19.259 1.00 68.44 98 ASP A C 1
ATOM 773 O O . ASP A 1 98 ? 1.956 8.296 -20.256 1.00 68.44 98 ASP A O 1
ATOM 777 N N . SER A 1 99 ? 2.299 9.478 -18.406 1.00 64.00 99 SER A N 1
ATOM 778 C CA . SER A 1 99 ? 3.749 9.285 -18.338 1.00 64.00 99 SER A CA 1
ATOM 779 C C . SER A 1 99 ? 4.263 9.914 -17.051 1.00 64.00 99 SER A C 1
ATOM 781 O O . SER A 1 99 ? 3.793 10.991 -16.680 1.00 64.00 99 SER A O 1
ATOM 783 N N . PHE A 1 100 ? 5.275 9.313 -16.411 1.00 62.62 100 PHE A N 1
ATOM 784 C CA . PHE A 1 100 ? 5.937 9.796 -15.181 1.00 62.62 100 PHE A CA 1
ATOM 785 C C . PHE A 1 100 ? 6.613 11.196 -15.292 1.00 62.62 100 PHE A C 1
ATOM 787 O O . PHE A 1 100 ? 7.545 11.515 -14.561 1.00 62.62 100 PHE A O 1
ATOM 794 N N . GLY A 1 101 ? 6.168 12.051 -16.217 1.00 43.53 101 GLY A N 1
ATOM 795 C CA . GLY A 1 101 ? 6.562 13.447 -16.388 1.00 43.53 101 GLY A CA 1
ATOM 796 C C . GLY A 1 101 ? 5.502 14.357 -17.037 1.00 43.53 101 GLY A C 1
ATOM 797 O O . GLY A 1 101 ? 5.824 15.507 -17.316 1.00 43.53 101 GLY A O 1
ATOM 798 N N . ALA A 1 102 ? 4.264 13.906 -17.281 1.00 38.44 102 ALA A N 1
ATOM 799 C CA . ALA A 1 102 ? 3.198 14.764 -17.807 1.00 38.44 102 ALA A CA 1
ATOM 800 C C . ALA A 1 102 ? 1.919 14.605 -16.975 1.00 38.44 102 ALA A C 1
ATOM 802 O O . ALA A 1 102 ? 1.198 13.617 -17.079 1.00 38.44 102 ALA A O 1
ATOM 803 N N . THR A 1 103 ? 1.634 15.596 -16.129 1.00 35.94 103 THR A N 1
ATOM 804 C CA . THR A 1 103 ? 0.384 15.670 -15.369 1.00 35.94 103 THR A CA 1
ATOM 805 C C . THR A 1 103 ? -0.797 15.894 -16.309 1.00 35.94 103 THR A C 1
ATOM 807 O O . THR A 1 103 ? -0.959 16.993 -16.840 1.00 35.94 103 THR A O 1
ATOM 810 N N . LEU A 1 104 ? -1.659 14.889 -16.453 1.00 42.38 104 LEU A N 1
ATOM 811 C CA . LEU A 1 104 ? -3.029 15.075 -16.919 1.00 42.38 104 LEU A CA 1
ATOM 812 C C . LEU A 1 104 ? -3.911 15.383 -15.711 1.00 42.38 104 LEU A C 1
ATOM 814 O O . LEU A 1 104 ? -4.462 14.490 -15.083 1.00 42.38 104 LEU A O 1
ATOM 818 N N . ALA A 1 105 ? -4.010 16.666 -15.372 1.00 38.59 105 ALA A N 1
ATOM 819 C CA . ALA A 1 105 ? -4.938 17.160 -14.355 1.00 38.59 105 ALA A CA 1
ATOM 820 C C . ALA A 1 105 ? -6.392 17.258 -14.857 1.00 38.59 105 ALA A C 1
ATOM 822 O O . ALA A 1 105 ? -7.245 17.726 -14.125 1.00 38.59 105 ALA A O 1
ATOM 823 N N . ASP A 1 106 ? -6.705 16.804 -16.072 1.00 36.62 106 ASP A N 1
ATOM 824 C CA . ASP A 1 106 ? -8.057 16.878 -16.618 1.00 36.62 106 ASP A CA 1
ATOM 825 C C . ASP A 1 106 ? -8.350 15.635 -17.456 1.00 36.62 106 ASP A C 1
ATOM 827 O O . ASP A 1 106 ? -7.873 15.525 -18.588 1.00 36.62 106 ASP A O 1
ATOM 831 N N . LYS A 1 107 ? -9.135 14.703 -16.900 1.00 35.47 107 LYS A N 1
ATOM 832 C CA . LYS A 1 107 ? -10.267 14.020 -17.561 1.00 35.47 107 LYS A CA 1
ATOM 833 C C . LYS A 1 107 ? -10.758 12.857 -16.707 1.00 35.47 107 LYS A C 1
ATOM 835 O O . LYS A 1 107 ? -10.194 11.766 -16.696 1.00 35.47 107 LYS A O 1
ATOM 840 N N . GLY A 1 108 ? -11.885 13.096 -16.044 1.00 31.22 108 GLY A N 1
ATOM 841 C CA . GLY A 1 108 ? -12.728 12.027 -15.542 1.00 31.22 108 GLY A CA 1
ATOM 842 C C . GLY A 1 108 ? -13.168 11.089 -16.669 1.00 31.22 108 GLY A C 1
ATOM 843 O O . GLY A 1 108 ? -13.437 11.513 -17.791 1.00 31.22 108 GLY A O 1
ATOM 844 N N . ALA A 1 109 ? -13.247 9.805 -16.330 1.00 36.16 109 ALA A N 1
ATOM 845 C CA . ALA A 1 109 ? -14.202 8.844 -16.872 1.00 36.16 109 ALA A CA 1
ATOM 846 C C . ALA A 1 109 ? -14.521 8.962 -18.377 1.00 36.16 109 ALA A C 1
ATOM 848 O O . ALA A 1 109 ? -15.657 9.224 -18.758 1.00 36.16 109 ALA A O 1
ATOM 849 N N . SER A 1 110 ? -13.541 8.753 -19.256 1.00 31.14 110 SER A N 1
ATOM 850 C CA . SER A 1 110 ? -13.785 8.260 -20.624 1.00 31.14 110 SER A CA 1
ATOM 851 C C . SER A 1 110 ? -12.461 8.030 -21.340 1.00 31.14 110 SER A C 1
ATOM 853 O O . SER A 1 110 ? -11.921 8.951 -21.935 1.00 31.14 110 SER A O 1
ATOM 855 N N . PHE A 1 111 ? -11.917 6.806 -21.316 1.00 35.66 111 PHE A N 1
ATOM 856 C CA . PHE A 1 111 ? -10.768 6.499 -22.174 1.00 35.66 111 PHE A CA 1
ATOM 857 C C . PHE A 1 111 ? -10.667 5.015 -22.551 1.00 35.66 111 PHE A C 1
ATOM 859 O O . PHE A 1 111 ? -10.048 4.200 -21.874 1.00 35.66 111 PHE A O 1
ATOM 866 N N . MET A 1 112 ? -11.284 4.681 -23.686 1.00 33.78 112 MET A N 1
ATOM 867 C CA . MET A 1 112 ? -10.947 3.502 -24.497 1.00 33.78 112 MET A CA 1
ATOM 868 C C . MET A 1 112 ? -10.464 3.918 -25.907 1.00 33.78 112 MET A C 1
ATOM 870 O O . MET A 1 112 ? -10.352 3.081 -26.793 1.00 33.78 112 MET A O 1
ATOM 874 N N . GLY A 1 113 ? -10.185 5.214 -26.119 1.00 31.39 113 GLY A N 1
ATOM 875 C CA . GLY A 1 113 ? -9.975 5.813 -27.443 1.00 31.39 113 GLY A CA 1
ATOM 876 C C . GLY A 1 113 ? -8.520 5.981 -27.886 1.00 31.39 113 GLY A C 1
ATOM 877 O O . GLY A 1 113 ? -8.147 5.448 -28.925 1.00 31.39 113 GLY A O 1
ATOM 878 N N . ASP A 1 114 ? -7.663 6.679 -27.131 1.00 38.56 114 ASP A N 1
ATOM 879 C CA . ASP A 1 114 ? -6.499 7.324 -27.773 1.00 38.56 114 ASP A CA 1
ATOM 880 C C . ASP A 1 114 ? -5.122 6.874 -27.254 1.00 38.56 114 ASP A C 1
ATOM 882 O O . ASP A 1 114 ? -4.191 7.664 -27.120 1.00 38.56 114 ASP A O 1
ATOM 886 N N . LEU A 1 115 ? -4.938 5.565 -27.053 1.00 44.91 115 LEU A N 1
ATOM 887 C CA . LEU A 1 115 ? -3.665 4.980 -26.589 1.00 44.91 115 LEU A CA 1
ATOM 888 C C . LEU A 1 115 ? -2.526 5.020 -27.642 1.00 44.91 115 LEU A C 1
ATOM 890 O O . LEU A 1 115 ? -1.366 4.758 -27.333 1.00 44.91 115 LEU A O 1
ATOM 894 N N . LYS A 1 116 ? -2.816 5.335 -28.914 1.00 39.00 116 LYS A N 1
ATOM 895 C CA . LYS A 1 116 ? -1.812 5.318 -30.003 1.00 39.00 116 LYS A CA 1
ATOM 896 C C . LYS A 1 116 ? -1.153 6.669 -30.304 1.00 39.00 116 LYS A C 1
ATOM 898 O O . LYS A 1 116 ? -0.127 6.677 -30.984 1.00 39.00 116 LYS A O 1
ATOM 903 N N . ALA A 1 117 ? -1.687 7.790 -29.815 1.00 39.12 117 ALA A N 1
ATOM 904 C CA . ALA A 1 117 ? -1.213 9.122 -30.210 1.00 39.12 117 ALA A CA 1
ATOM 905 C C . ALA A 1 117 ? -0.034 9.657 -29.369 1.00 39.12 117 ALA A C 1
ATOM 907 O O . ALA A 1 117 ? 0.729 10.487 -29.860 1.00 39.12 117 ALA A O 1
ATOM 908 N N . MET A 1 118 ? 0.171 9.161 -28.143 1.00 40.94 118 MET A N 1
ATOM 909 C CA . MET A 1 118 ? 1.142 9.743 -27.197 1.00 40.94 118 MET A CA 1
ATOM 910 C C . MET A 1 118 ? 2.549 9.132 -27.208 1.00 40.94 118 MET A C 1
ATOM 912 O O . MET A 1 118 ? 3.474 9.701 -26.636 1.00 40.94 118 MET A O 1
ATOM 916 N N . ARG A 1 119 ? 2.778 8.024 -27.923 1.00 41.59 119 ARG A N 1
ATOM 917 C CA . ARG A 1 119 ? 4.052 7.271 -27.906 1.00 41.59 119 ARG A CA 1
ATOM 918 C C . ARG A 1 119 ? 5.239 7.976 -28.602 1.00 41.59 119 ARG A C 1
ATOM 920 O O . ARG A 1 119 ? 6.267 7.361 -28.865 1.00 41.59 119 ARG A O 1
ATOM 927 N N . ARG A 1 120 ? 5.121 9.266 -28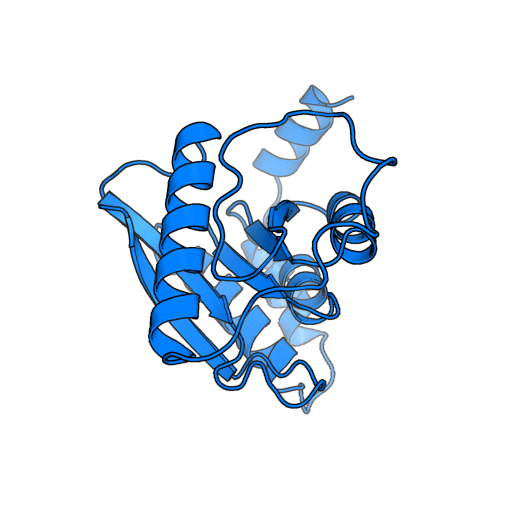.932 1.00 35.41 120 ARG A N 1
ATOM 928 C CA . ARG A 1 120 ? 6.177 10.075 -29.563 1.00 35.41 120 ARG A CA 1
ATOM 929 C C . ARG A 1 120 ? 6.347 11.406 -28.834 1.00 35.41 120 ARG A C 1
ATOM 931 O O . ARG A 1 120 ? 5.896 12.420 -29.354 1.00 35.41 120 ARG A O 1
ATOM 938 N N . LYS A 1 121 ? 6.994 11.405 -27.665 1.00 39.62 121 LYS A N 1
ATOM 939 C CA . LYS A 1 121 ? 7.886 12.479 -27.168 1.00 39.62 121 LYS A CA 1
ATOM 940 C C . LYS A 1 121 ? 8.217 12.246 -25.692 1.00 39.62 121 LYS A C 1
ATOM 942 O O . LYS A 1 121 ? 7.442 12.614 -24.823 1.00 39.62 121 LYS A O 1
ATOM 947 N N . SER A 1 122 ? 9.411 11.732 -25.421 1.00 40.38 122 SER A N 1
ATOM 948 C CA . SER A 1 122 ? 10.147 12.054 -24.193 1.00 40.38 122 S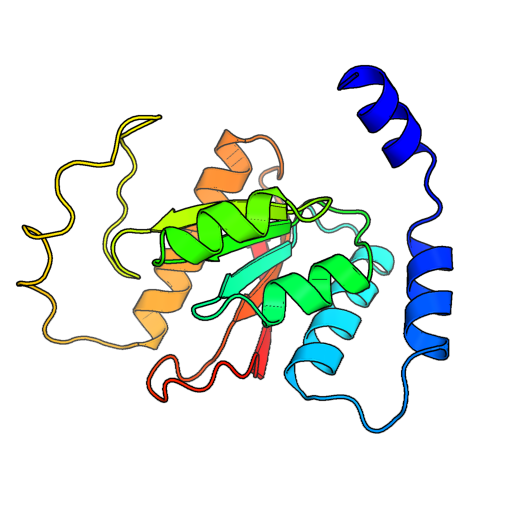ER A CA 1
ATOM 949 C C . SER A 1 122 ? 11.613 11.655 -24.360 1.00 40.38 122 SER A C 1
ATOM 951 O O . SER A 1 122 ? 12.035 10.554 -24.020 1.00 40.38 122 SER A O 1
ATOM 953 N N . SER A 1 123 ? 12.409 12.571 -24.921 1.00 35.38 123 SER A N 1
ATOM 954 C CA . SER A 1 123 ? 13.857 12.540 -24.736 1.00 35.38 123 SER A CA 1
ATOM 955 C C . SER A 1 123 ? 14.251 13.458 -23.574 1.00 35.38 123 SER A C 1
ATOM 957 O O . SER A 1 123 ? 13.734 14.561 -23.433 1.00 35.38 123 SER A O 1
ATOM 959 N N . MET A 1 124 ? 15.187 12.931 -22.781 1.00 35.06 124 MET A N 1
ATOM 960 C CA . MET A 1 124 ? 16.202 13.579 -21.939 1.00 35.06 124 MET A CA 1
ATOM 961 C C . MET A 1 124 ? 15.804 14.438 -20.725 1.00 35.06 124 MET A C 1
ATOM 963 O O . MET A 1 124 ? 15.254 15.524 -20.849 1.00 35.06 124 MET A O 1
ATOM 967 N N . GLY A 1 125 ? 16.268 13.982 -19.548 1.00 32.09 125 GLY A N 1
ATOM 968 C CA . GLY A 1 125 ? 16.506 14.803 -18.352 1.00 32.09 125 GLY A CA 1
ATOM 969 C C . GLY A 1 125 ? 16.104 14.139 -17.026 1.00 32.09 125 GLY A C 1
ATOM 970 O O . GLY A 1 125 ? 14.942 14.201 -16.654 1.00 32.09 125 GLY A O 1
ATOM 971 N N . GLY A 1 126 ? 17.061 13.504 -16.331 1.00 36.81 126 GLY A N 1
ATOM 972 C CA . GLY A 1 126 ? 17.057 13.158 -14.892 1.00 36.81 126 GLY A CA 1
ATOM 973 C C . GLY A 1 126 ? 15.894 12.326 -14.324 1.00 36.81 126 GLY A C 1
ATOM 974 O O . GLY A 1 126 ? 14.897 12.885 -13.878 1.00 36.81 126 GLY A O 1
ATOM 975 N N . GLN A 1 127 ? 16.057 11.001 -14.220 1.00 49.97 127 GLN A N 1
ATOM 976 C CA . GLN A 1 127 ? 15.097 10.083 -13.569 1.00 49.97 127 GLN A CA 1
ATOM 977 C C . GLN A 1 127 ? 14.671 10.515 -12.144 1.00 49.97 127 GLN A C 1
ATOM 979 O O . GLN A 1 127 ? 13.498 10.388 -11.807 1.00 49.97 127 GLN A O 1
ATOM 984 N N . GLN A 1 128 ? 15.552 11.128 -11.342 1.00 48.66 128 GLN A N 1
ATOM 985 C CA . GLN A 1 128 ? 15.224 11.579 -9.975 1.00 48.66 128 GLN A CA 1
ATOM 986 C C . GLN A 1 128 ? 14.215 12.744 -9.923 1.00 48.66 128 GLN A C 1
ATOM 988 O O . GLN A 1 128 ? 13.388 12.828 -9.013 1.00 48.66 128 GLN A O 1
ATOM 993 N N . LEU A 1 129 ? 14.282 13.667 -10.890 1.00 54.66 129 LEU A N 1
ATOM 994 C CA . LEU A 1 129 ? 13.355 14.800 -10.971 1.00 54.66 129 LEU A CA 1
ATOM 995 C C . LEU A 1 129 ? 11.943 14.314 -11.324 1.00 54.66 129 LEU A C 1
ATOM 997 O O . LEU A 1 129 ? 10.968 14.867 -10.827 1.00 54.66 129 LEU A O 1
ATOM 1001 N N . LYS A 1 130 ? 11.845 13.220 -12.090 1.00 69.62 130 LYS A N 1
ATOM 1002 C CA . LYS A 1 130 ? 10.576 12.598 -12.485 1.00 69.62 130 LYS A CA 1
ATOM 1003 C C . LYS A 1 130 ? 9.814 12.032 -11.286 1.00 69.62 130 LYS A C 1
ATOM 1005 O O . LYS A 1 130 ? 8.643 12.353 -11.110 1.00 69.62 130 LYS A O 1
ATOM 1010 N N . VAL A 1 131 ? 10.483 11.272 -10.412 1.00 77.31 131 VAL A N 1
ATOM 1011 C CA . VAL A 1 131 ? 9.835 10.651 -9.240 1.00 77.31 131 VAL A CA 1
ATOM 1012 C C . VAL A 1 131 ? 9.275 11.705 -8.285 1.00 77.31 131 VAL A C 1
ATOM 1014 O O . VAL A 1 131 ? 8.137 11.589 -7.843 1.00 77.31 131 VAL A O 1
ATOM 1017 N N . ASN A 1 132 ? 10.020 12.779 -8.007 1.00 82.44 132 ASN A N 1
ATOM 1018 C CA . ASN A 1 132 ? 9.525 1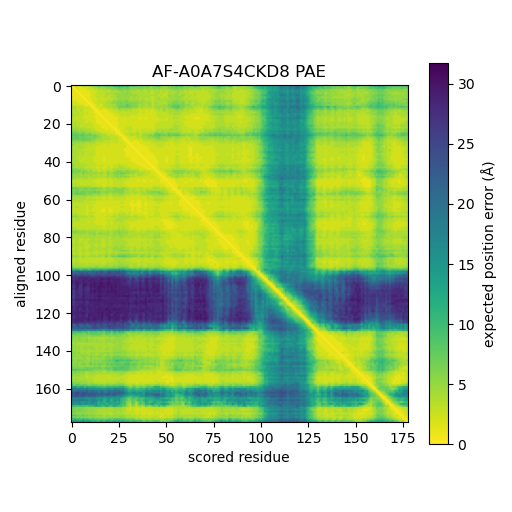3.847 -7.133 1.00 82.44 132 ASN A CA 1
ATOM 1019 C C . ASN A 1 132 ? 8.286 14.550 -7.714 1.00 82.44 132 ASN A C 1
ATOM 1021 O O . ASN A 1 132 ? 7.354 14.836 -6.966 1.00 82.44 132 ASN A O 1
ATOM 1025 N N . THR A 1 133 ? 8.231 14.786 -9.029 1.00 83.62 133 THR A N 1
ATOM 1026 C CA . THR A 1 133 ? 7.037 15.351 -9.682 1.00 83.62 133 THR A CA 1
ATOM 1027 C C . THR A 1 133 ? 5.835 14.413 -9.573 1.00 83.62 133 THR A C 1
ATOM 1029 O O . THR A 1 133 ? 4.723 14.863 -9.302 1.00 83.62 133 THR A O 1
ATOM 1032 N N . VAL A 1 134 ? 6.055 13.106 -9.728 1.00 85.06 134 VAL A N 1
ATOM 1033 C CA . VAL A 1 134 ? 5.004 12.089 -9.588 1.00 85.06 134 VAL A CA 1
ATOM 1034 C C . VAL A 1 134 ? 4.486 12.043 -8.152 1.00 85.06 134 VAL A C 1
ATOM 1036 O O . VAL A 1 134 ? 3.278 12.092 -7.933 1.00 85.06 134 VAL A O 1
ATOM 1039 N N . LEU A 1 135 ? 5.381 12.058 -7.166 1.00 87.38 135 LEU A N 1
ATOM 1040 C CA . LEU A 1 135 ? 5.017 12.121 -5.751 1.00 87.38 135 LEU A CA 1
ATOM 1041 C C . LEU A 1 135 ? 4.238 13.401 -5.422 1.00 87.38 135 LEU A C 1
ATOM 1043 O O . LEU A 1 135 ? 3.236 13.340 -4.716 1.00 87.38 135 LEU A O 1
ATOM 1047 N N . GLN A 1 136 ? 4.626 14.550 -5.983 1.00 87.12 136 GLN A N 1
ATOM 1048 C CA . GLN A 1 136 ? 3.864 15.794 -5.836 1.00 87.12 136 GLN A CA 1
ATOM 1049 C C . GLN A 1 136 ? 2.471 15.701 -6.472 1.00 87.12 136 GLN A C 1
ATOM 1051 O O . GLN A 1 136 ? 1.500 16.165 -5.873 1.00 87.12 136 GLN A O 1
ATOM 1056 N N . SER A 1 137 ? 2.341 15.080 -7.650 1.00 85.94 137 SER A N 1
ATOM 1057 C CA . SER A 1 137 ? 1.027 14.855 -8.267 1.00 85.94 137 SER A CA 1
ATOM 1058 C 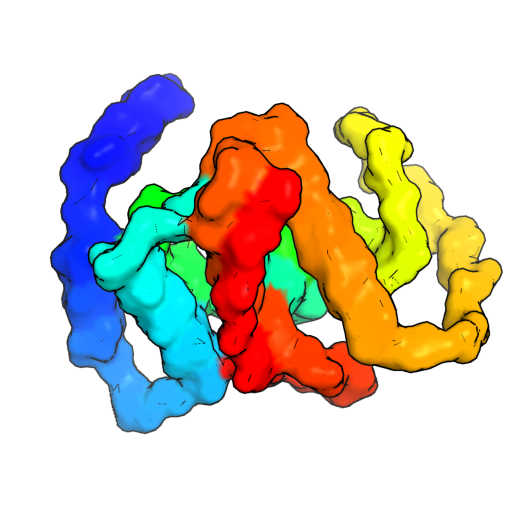C . SER A 1 137 ? 0.150 13.904 -7.452 1.00 85.94 137 SER A C 1
ATOM 1060 O O . SER A 1 137 ? -1.034 14.181 -7.285 1.00 85.94 137 SER A O 1
ATOM 1062 N N . ALA A 1 138 ? 0.740 12.861 -6.865 1.00 88.06 138 ALA A N 1
ATOM 1063 C CA . ALA A 1 138 ? 0.056 11.920 -5.987 1.00 88.06 138 ALA A CA 1
ATOM 1064 C C . ALA A 1 138 ? -0.438 12.617 -4.707 1.00 88.06 138 ALA A C 1
ATOM 1066 O O . ALA A 1 138 ? -1.590 12.464 -4.307 1.00 88.06 138 ALA A O 1
ATOM 1067 N N . CYS A 1 139 ? 0.397 13.471 -4.104 1.00 89.00 139 CYS A N 1
ATOM 1068 C CA . CYS A 1 139 ? -0.005 14.301 -2.969 1.00 89.00 139 CYS A CA 1
ATOM 1069 C C . CYS A 1 139 ? -1.131 15.281 -3.333 1.00 89.00 139 CYS A C 1
ATOM 1071 O O . CYS A 1 139 ? -2.028 15.497 -2.521 1.00 89.00 139 CYS A O 1
ATOM 1073 N N . ARG A 1 140 ? -1.116 15.866 -4.540 1.00 88.81 140 ARG A N 1
ATOM 1074 C CA . ARG A 1 140 ? -2.195 16.747 -5.017 1.00 88.81 140 ARG A CA 1
ATOM 1075 C C . ARG A 1 140 ? -3.516 15.993 -5.153 1.00 88.81 140 ARG A C 1
ATOM 1077 O O . ARG A 1 140 ? -4.518 16.455 -4.618 1.00 88.81 140 ARG A O 1
ATOM 1084 N N . GLU A 1 141 ? -3.510 14.828 -5.795 1.00 87.88 141 GLU A N 1
ATOM 1085 C CA . GLU A 1 141 ? -4.715 14.001 -5.925 1.00 87.88 141 GLU A CA 1
ATOM 1086 C C . GLU A 1 141 ? -5.229 13.531 -4.558 1.00 87.88 141 GLU A C 1
ATOM 1088 O O . GLU A 1 141 ? -6.428 13.570 -4.289 1.00 87.88 141 GLU A O 1
ATOM 1093 N N . GLY A 1 142 ? -4.330 13.174 -3.638 1.00 87.81 142 GLY A N 1
ATOM 1094 C CA . GLY A 1 142 ? -4.710 12.828 -2.270 1.00 87.81 142 GLY A CA 1
ATOM 1095 C C . GLY A 1 142 ? -5.411 13.964 -1.517 1.00 87.81 142 GLY A C 1
ATOM 1096 O O . GLY A 1 142 ? -6.321 13.694 -0.730 1.00 87.81 142 GLY A O 1
ATOM 1097 N N . LYS A 1 143 ? -5.052 15.228 -1.785 1.00 90.44 143 LYS A N 1
ATOM 1098 C CA . LYS A 1 143 ? -5.775 16.399 -1.258 1.00 90.44 143 LYS A CA 1
ATOM 1099 C C . LYS A 1 143 ? -7.143 16.568 -1.911 1.00 90.44 143 LYS A C 1
ATOM 1101 O O . LYS A 1 143 ? -8.116 16.821 -1.207 1.00 90.44 143 LYS A O 1
ATOM 1106 N N . GLU A 1 144 ? -7.236 16.415 -3.232 1.00 89.31 144 GLU A N 1
ATOM 1107 C CA . GLU A 1 144 ? -8.506 16.515 -3.971 1.00 89.31 144 GLU A CA 1
ATOM 1108 C C . GLU A 1 144 ? -9.510 15.450 -3.511 1.00 89.31 144 GLU A C 1
ATOM 1110 O O . GLU A 1 144 ? -10.681 15.746 -3.277 1.00 89.31 144 GLU A O 1
ATOM 1115 N N . LEU A 1 145 ? -9.033 14.228 -3.268 1.00 86.44 145 LEU A N 1
ATOM 1116 C CA . LEU A 1 145 ? -9.821 13.131 -2.705 1.00 86.44 145 LEU A CA 1
ATOM 1117 C C . LEU A 1 145 ? -10.061 13.257 -1.190 1.00 86.44 145 LEU A C 1
ATOM 1119 O O . LEU A 1 145 ? -10.692 12.375 -0.606 1.00 86.44 145 LEU A O 1
ATOM 1123 N N . SER A 1 146 ? -9.576 14.331 -0.554 1.00 86.56 146 SER A N 1
ATOM 1124 C CA . SER A 1 146 ? -9.674 14.580 0.892 1.00 86.56 146 SER A CA 1
ATOM 1125 C C . SER A 1 146 ? -9.129 13.436 1.761 1.00 86.56 146 SER A C 1
ATOM 1127 O O . SER A 1 146 ? -9.601 13.221 2.876 1.00 86.56 146 SER A O 1
ATOM 1129 N N . LEU A 1 147 ? -8.139 12.692 1.256 1.00 85.81 147 LEU A N 1
ATOM 1130 C CA . LEU A 1 147 ? -7.474 11.616 1.997 1.00 85.81 147 LEU A CA 1
ATOM 1131 C C . LEU A 1 147 ? -6.439 12.168 2.979 1.00 85.81 147 LEU A C 1
ATOM 1133 O O . LEU A 1 147 ? -6.212 11.568 4.024 1.00 85.81 147 LEU A O 1
ATOM 1137 N N . VAL A 1 148 ? -5.807 13.292 2.633 1.00 88.88 148 VAL A N 1
ATOM 1138 C CA . VAL A 1 148 ? -4.683 13.858 3.385 1.00 88.88 148 VAL A CA 1
ATOM 1139 C C . VAL A 1 148 ? -4.836 15.364 3.530 1.00 88.88 148 VAL A C 1
ATOM 1141 O O . VAL A 1 148 ? -5.221 16.049 2.578 1.00 88.88 148 VAL A O 1
ATOM 1144 N N . LYS A 1 149 ? -4.539 15.886 4.723 1.00 90.31 149 LYS A N 1
ATOM 1145 C CA . LYS A 1 149 ? -4.547 17.323 5.008 1.00 90.31 149 LYS A CA 1
ATOM 1146 C C . LYS A 1 149 ? -3.143 17.913 4.816 1.00 90.31 149 LYS A C 1
ATOM 1148 O O . LYS A 1 149 ? -2.149 17.197 4.947 1.00 90.31 149 LYS A O 1
ATOM 1153 N N . PRO A 1 150 ? -3.026 19.217 4.513 1.00 88.12 150 PRO A N 1
ATOM 1154 C CA . PRO A 1 150 ? -1.732 19.895 4.530 1.00 88.12 150 PRO A CA 1
ATOM 1155 C C . PRO A 1 150 ? -1.092 19.762 5.920 1.00 88.12 150 PRO A C 1
ATOM 1157 O O . PRO A 1 150 ? -1.738 20.065 6.923 1.00 88.12 150 PRO A O 1
ATOM 1160 N N . GLY A 1 151 ? 0.153 19.294 5.976 1.00 88.38 151 GLY A N 1
ATOM 1161 C CA . GLY A 1 151 ? 0.909 19.024 7.202 1.00 88.38 151 GLY A CA 1
ATOM 1162 C C . GLY A 1 151 ? 0.992 17.551 7.616 1.00 88.38 151 GLY A C 1
ATOM 1163 O O . GLY A 1 151 ? 1.850 17.210 8.431 1.00 88.38 151 GLY A O 1
ATOM 1164 N N . ASP A 1 152 ? 0.168 16.670 7.046 1.00 91.38 152 ASP A N 1
ATOM 1165 C CA . ASP A 1 152 ? 0.203 15.238 7.359 1.00 91.38 152 ASP A CA 1
ATOM 1166 C C . ASP A 1 152 ? 1.423 14.548 6.720 1.00 91.38 152 ASP A C 1
ATOM 1168 O O . ASP A 1 152 ? 1.936 14.951 5.667 1.00 91.38 152 ASP A O 1
ATOM 1172 N N . LYS A 1 153 ? 1.875 13.454 7.341 1.00 93.44 153 LYS A N 1
ATOM 1173 C CA . LYS A 1 153 ? 2.955 12.613 6.813 1.00 93.44 153 LYS A CA 1
ATOM 1174 C C . LYS A 1 153 ? 2.400 11.563 5.855 1.00 93.44 153 LYS A C 1
ATOM 1176 O O . LYS A 1 153 ? 1.331 10.997 6.070 1.00 93.44 153 LYS A O 1
ATOM 1181 N N . VAL A 1 154 ? 3.159 11.249 4.815 1.00 94.19 154 VAL A N 1
ATOM 1182 C CA . VAL A 1 154 ? 2.829 10.265 3.781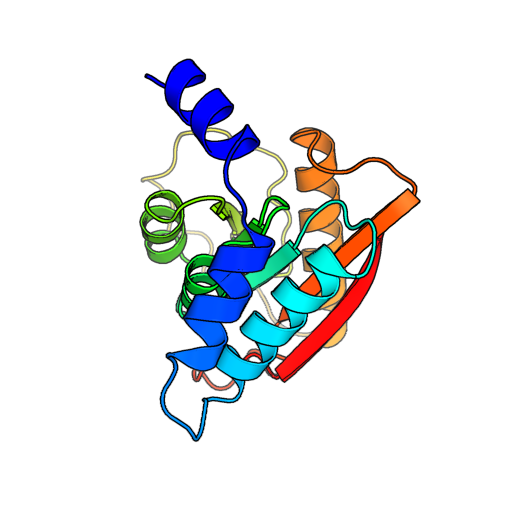 1.00 94.19 154 VAL A CA 1
ATOM 1183 C C . VAL A 1 154 ? 4.012 9.331 3.577 1.00 94.19 154 VAL A C 1
ATOM 1185 O O . VAL A 1 154 ? 5.166 9.761 3.561 1.00 94.19 154 VAL A O 1
ATOM 1188 N N . ILE A 1 155 ? 3.724 8.043 3.419 1.00 94.81 155 ILE A N 1
ATOM 1189 C CA . ILE A 1 155 ? 4.733 7.016 3.147 1.00 94.81 155 ILE A CA 1
ATOM 1190 C C . ILE A 1 155 ? 4.757 6.772 1.645 1.00 94.81 155 ILE A C 1
ATOM 1192 O O . ILE A 1 155 ? 3.730 6.435 1.077 1.00 94.81 155 ILE A O 1
ATOM 1196 N N . ALA A 1 156 ? 5.908 6.907 1.000 1.00 93.50 156 ALA A N 1
ATOM 1197 C CA . ALA A 1 156 ? 6.091 6.618 -0.414 1.00 93.50 156 ALA A CA 1
ATOM 1198 C C . ALA A 1 156 ? 6.939 5.356 -0.600 1.00 93.50 156 ALA A C 1
ATOM 1200 O O . ALA A 1 156 ? 8.033 5.261 -0.039 1.00 93.50 156 ALA A O 1
ATOM 1201 N N . ILE A 1 157 ? 6.448 4.423 -1.414 1.00 92.69 157 ILE A N 1
ATOM 1202 C CA . ILE A 1 157 ? 7.162 3.226 -1.864 1.00 92.69 157 ILE A CA 1
ATOM 1203 C C . ILE A 1 157 ? 7.351 3.337 -3.372 1.00 92.69 157 ILE A C 1
ATOM 1205 O O . ILE A 1 157 ? 6.378 3.523 -4.107 1.00 92.69 157 ILE A O 1
ATOM 1209 N N . TYR A 1 158 ? 8.592 3.238 -3.829 1.00 88.19 158 TYR A N 1
ATOM 1210 C CA . TYR A 1 158 ? 8.921 3.256 -5.249 1.00 88.19 158 TYR A CA 1
ATOM 1211 C C . TYR A 1 158 ? 10.256 2.561 -5.507 1.00 88.19 158 TYR A C 1
ATOM 1213 O O . TYR A 1 158 ? 11.069 2.355 -4.598 1.00 88.19 158 TYR A O 1
ATOM 1221 N N . ASP A 1 159 ? 10.468 2.209 -6.766 1.00 84.44 159 ASP A N 1
ATO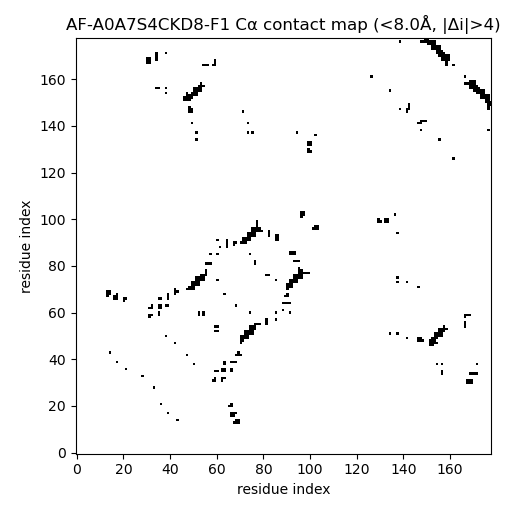M 1222 C CA . ASP A 1 159 ? 11.744 1.716 -7.263 1.00 84.44 159 ASP A CA 1
ATOM 1223 C C . ASP A 1 159 ? 12.679 2.893 -7.592 1.00 84.44 159 ASP A C 1
ATOM 1225 O O . ASP A 1 159 ? 12.254 3.890 -8.185 1.00 84.44 159 ASP A O 1
ATOM 1229 N N . SER A 1 160 ? 13.941 2.808 -7.169 1.00 71.81 160 SER A N 1
ATOM 1230 C CA . SER A 1 160 ? 14.965 3.805 -7.499 1.00 71.81 160 SER A CA 1
ATOM 1231 C C . SER A 1 160 ? 15.337 3.772 -8.979 1.00 71.81 160 SER A C 1
ATOM 1233 O O . SER A 1 160 ? 15.611 4.830 -9.550 1.00 71.81 160 SER A O 1
ATOM 1235 N N . ASP A 1 161 ? 15.283 2.591 -9.596 1.00 66.00 161 ASP A N 1
ATOM 1236 C CA . ASP A 1 161 ? 15.747 2.343 -10.956 1.00 66.00 161 ASP A CA 1
ATOM 1237 C C . ASP A 1 161 ? 14.585 1.839 -11.815 1.00 66.00 161 ASP A C 1
ATOM 1239 O O . ASP A 1 161 ? 14.470 0.672 -12.177 1.00 66.00 161 ASP A O 1
ATOM 1243 N N . LEU A 1 162 ? 13.711 2.778 -12.180 1.00 60.69 162 LEU A N 1
ATOM 1244 C CA . LEU A 1 162 ? 12.561 2.584 -13.069 1.00 60.69 162 LEU A CA 1
ATOM 1245 C C . LEU A 1 162 ? 12.982 2.307 -14.539 1.00 60.69 162 LEU A C 1
ATOM 1247 O O . LEU A 1 162 ? 12.507 2.966 -15.469 1.00 60.69 162 LEU A O 1
ATOM 1251 N N . SER A 1 163 ? 13.982 1.451 -14.766 1.00 55.66 163 SER A N 1
ATOM 1252 C CA . SER A 1 163 ? 14.581 1.172 -16.080 1.00 55.66 163 SER A CA 1
ATOM 1253 C C . SER A 1 163 ? 14.705 -0.304 -16.434 1.00 55.66 163 SER A C 1
ATOM 1255 O O . SER A 1 163 ? 14.807 -0.609 -17.624 1.00 55.66 163 SER A O 1
ATOM 1257 N N . ASP A 1 164 ? 14.672 -1.211 -15.457 1.00 56.91 164 ASP A N 1
ATOM 1258 C CA . ASP A 1 164 ? 15.150 -2.582 -15.683 1.00 56.91 164 ASP A CA 1
ATOM 1259 C C . ASP A 1 164 ? 14.022 -3.597 -15.937 1.00 56.91 164 ASP A C 1
ATOM 1261 O O . ASP A 1 164 ? 14.281 -4.758 -16.254 1.00 56.91 164 ASP A O 1
ATOM 1265 N N . GLY A 1 165 ? 12.755 -3.170 -15.871 1.00 56.00 165 GLY A N 1
ATOM 1266 C CA . GLY A 1 165 ? 11.592 -4.023 -16.149 1.00 56.00 165 GLY A CA 1
ATOM 1267 C C . GLY A 1 165 ? 11.362 -5.141 -15.123 1.00 56.00 165 GLY A C 1
ATOM 1268 O O . GLY A 1 165 ? 10.447 -5.947 -15.295 1.00 56.00 165 GLY A O 1
ATOM 1269 N N . VAL A 1 166 ? 12.170 -5.187 -14.063 1.00 65.75 166 VAL A N 1
ATOM 1270 C CA . VAL A 1 166 ? 11.940 -5.975 -12.853 1.00 65.75 166 VAL A CA 1
ATOM 1271 C C . VAL A 1 166 ? 11.506 -4.982 -11.786 1.00 65.75 166 VAL A C 1
ATOM 1273 O O . VAL A 1 166 ? 12.281 -4.107 -11.426 1.00 65.75 166 VAL A O 1
ATOM 1276 N N . GLU A 1 167 ? 10.261 -5.074 -11.319 1.00 67.12 167 GLU A N 1
ATOM 1277 C CA . GLU A 1 167 ? 9.783 -4.179 -10.265 1.00 67.12 167 GLU A CA 1
ATOM 1278 C C . GLU A 1 167 ? 10.327 -4.645 -8.911 1.00 67.12 167 GLU A C 1
ATOM 1280 O O . GLU A 1 167 ? 9.807 -5.589 -8.308 1.00 67.12 167 GLU A O 1
ATOM 1285 N N . GLU A 1 168 ? 11.359 -3.963 -8.413 1.00 73.56 168 GLU A N 1
ATOM 1286 C CA . GLU A 1 168 ? 11.872 -4.168 -7.064 1.00 73.56 168 GLU A CA 1
ATOM 1287 C C . GLU A 1 168 ? 11.728 -2.878 -6.261 1.00 73.56 168 GLU A C 1
ATOM 1289 O O . GLU A 1 168 ? 12.532 -1.952 -6.335 1.00 73.56 168 GLU A O 1
ATOM 1294 N N . ALA A 1 169 ? 10.679 -2.811 -5.440 1.00 75.38 169 ALA A N 1
ATOM 1295 C CA . ALA A 1 169 ? 10.498 -1.728 -4.486 1.00 75.38 169 ALA A CA 1
ATOM 1296 C C . ALA A 1 169 ? 11.710 -1.647 -3.545 1.00 75.38 169 ALA A C 1
ATOM 1298 O O . ALA A 1 169 ? 11.819 -2.402 -2.579 1.00 75.38 169 ALA A O 1
ATOM 1299 N N . THR A 1 170 ? 12.605 -0.709 -3.845 1.00 80.06 170 THR A N 1
ATOM 1300 C CA . THR A 1 170 ? 13.901 -0.555 -3.175 1.00 80.06 170 THR A CA 1
ATOM 1301 C C . THR A 1 170 ? 13.887 0.603 -2.182 1.00 80.06 170 THR A C 1
ATOM 1303 O O . THR A 1 170 ? 14.597 0.571 -1.177 1.00 80.06 170 THR A O 1
ATOM 1306 N N . THR A 1 171 ? 13.035 1.613 -2.399 1.00 88.19 171 THR A N 1
ATOM 1307 C CA . THR A 1 171 ? 13.027 2.834 -1.585 1.00 88.19 171 THR A CA 1
ATOM 1308 C C . THR A 1 171 ? 11.714 3.026 -0.832 1.00 88.19 171 THR A C 1
ATOM 1310 O O . THR A 1 171 ? 10.627 2.996 -1.408 1.00 88.19 171 THR A O 1
ATOM 1313 N N . LEU A 1 172 ? 11.832 3.294 0.472 1.00 91.50 172 LEU A N 1
ATOM 1314 C CA . LEU A 1 172 ? 10.756 3.773 1.336 1.00 91.50 172 LEU A CA 1
ATOM 1315 C C . LEU A 1 172 ? 11.139 5.172 1.807 1.00 91.50 172 LEU A C 1
ATOM 1317 O O . LEU A 1 172 ? 12.193 5.366 2.413 1.00 91.50 172 LEU A O 1
ATOM 1321 N N . ARG A 1 173 ? 10.287 6.158 1.527 1.00 92.06 173 ARG A N 1
ATOM 1322 C CA . ARG A 1 173 ? 10.506 7.552 1.919 1.00 92.06 173 ARG A CA 1
ATOM 1323 C C . ARG A 1 173 ? 9.298 8.095 2.667 1.00 92.06 173 ARG A C 1
ATOM 1325 O O . ARG A 1 173 ? 8.177 7.961 2.197 1.00 92.06 173 ARG A O 1
ATOM 1332 N N . VAL A 1 174 ? 9.532 8.770 3.787 1.00 92.88 174 VAL A N 1
ATOM 1333 C CA . VAL A 1 174 ? 8.502 9.574 4.458 1.00 92.88 174 VAL A CA 1
ATOM 1334 C C . VAL A 1 174 ? 8.552 10.999 3.912 1.00 92.88 174 VAL A C 1
ATOM 1336 O O . VAL A 1 174 ? 9.626 11.593 3.806 1.00 92.88 174 VAL A O 1
ATOM 1339 N N . ILE A 1 175 ? 7.395 11.528 3.531 1.00 91.75 175 ILE A N 1
ATOM 1340 C CA . ILE A 1 175 ? 7.224 12.856 2.939 1.00 91.75 175 ILE A CA 1
ATOM 1341 C C . ILE A 1 175 ? 6.163 13.592 3.747 1.00 91.75 175 ILE A C 1
ATOM 1343 O O . ILE A 1 175 ? 5.141 13.009 4.093 1.00 91.75 175 ILE A O 1
ATOM 1347 N N . THR A 1 176 ? 6.382 14.868 4.035 1.00 90.94 176 THR A N 1
ATOM 1348 C CA . THR A 1 176 ? 5.344 15.727 4.611 1.00 90.94 176 THR A CA 1
ATOM 1349 C C . THR A 1 176 ? 4.601 16.417 3.480 1.00 90.94 176 THR A C 1
ATOM 1351 O O . THR A 1 176 ? 5.226 16.926 2.548 1.00 90.94 176 THR A O 1
ATOM 1354 N N . VAL A 1 177 ? 3.274 16.415 3.540 1.00 86.56 177 VAL A N 1
ATOM 1355 C CA . VAL A 1 177 ? 2.449 17.132 2.571 1.00 86.56 177 VAL A CA 1
ATOM 1356 C C . VAL A 1 177 ? 2.495 18.619 2.897 1.00 86.56 177 VAL A C 1
ATOM 1358 O O . VAL A 1 177 ? 2.072 19.023 3.975 1.00 86.56 177 VAL A O 1
ATOM 1361 N N . GLU A 1 178 ? 3.022 19.420 1.973 1.00 79.56 178 GLU A N 1
ATOM 1362 C CA . GLU A 1 178 ? 2.991 20.893 2.049 1.00 79.56 178 GLU A CA 1
ATOM 1363 C C . GLU A 1 178 ? 1.578 21.456 1.899 1.00 79.56 178 GLU A C 1
ATOM 1365 O O . GLU A 1 178 ? 0.757 20.799 1.221 1.00 79.56 178 GLU A O 1
#

Mean predicted aligned error: 8.91 Å